Protein AF-A0A2V8SI60-F1 (afdb_monomer_lite)

Structure (mmCIF, N/CA/C/O backbone):
data_AF-A0A2V8SI60-F1
#
_entry.id   AF-A0A2V8SI60-F1
#
loop_
_atom_site.group_PDB
_atom_site.id
_atom_site.type_symbol
_atom_site.label_atom_id
_atom_site.label_alt_id
_atom_site.label_comp_id
_atom_site.label_asym_id
_atom_site.label_entity_id
_atom_site.label_seq_id
_atom_site.pdbx_PDB_ins_code
_atom_site.Cartn_x
_atom_site.Cartn_y
_atom_site.Cartn_z
_atom_site.occupancy
_atom_site.B_iso_or_equiv
_atom_site.auth_seq_id
_atom_site.auth_comp_id
_atom_site.auth_asym_id
_atom_site.auth_atom_id
_atom_site.pdbx_PDB_model_num
ATOM 1 N N . ASP A 1 1 ? 14.770 -1.309 -47.669 1.00 47.16 1 ASP A N 1
ATOM 2 C CA . ASP A 1 1 ? 15.605 -0.111 -47.819 1.00 47.16 1 ASP A CA 1
ATOM 3 C C . ASP A 1 1 ? 16.260 0.187 -46.484 1.00 47.16 1 ASP A C 1
ATOM 5 O O . ASP A 1 1 ? 15.522 0.396 -45.524 1.00 47.16 1 ASP A O 1
ATOM 9 N N . PRO A 1 2 ? 17.594 0.129 -46.377 1.00 51.59 2 PRO A N 1
ATOM 10 C CA . PRO A 1 2 ? 18.309 0.361 -45.120 1.00 51.59 2 PRO A CA 1
ATOM 11 C C . PRO A 1 2 ? 18.198 1.809 -44.596 1.00 51.59 2 PRO A C 1
ATOM 13 O O . PRO A 1 2 ? 18.562 2.061 -43.454 1.00 51.59 2 PRO A O 1
ATOM 16 N N . GLU A 1 3 ? 17.637 2.737 -45.382 1.00 52.50 3 GLU A N 1
ATOM 17 C CA . GLU A 1 3 ? 17.320 4.120 -44.974 1.00 52.50 3 GLU A CA 1
ATOM 18 C C . GLU A 1 3 ? 15.837 4.346 -44.616 1.00 52.50 3 GLU A C 1
ATOM 20 O O . GLU A 1 3 ? 15.414 5.475 -44.367 1.00 52.50 3 GLU A O 1
ATOM 25 N N . ALA A 1 4 ? 15.009 3.297 -44.593 1.00 61.72 4 ALA A N 1
ATOM 26 C CA . ALA A 1 4 ? 13.597 3.451 -44.260 1.00 61.72 4 ALA A CA 1
ATOM 27 C C . ALA A 1 4 ? 13.431 3.818 -42.776 1.00 61.72 4 ALA A C 1
ATOM 29 O O . ALA A 1 4 ? 13.707 2.989 -41.915 1.00 61.72 4 ALA A O 1
ATOM 30 N N . ASP A 1 5 ? 12.941 5.027 -42.482 1.00 73.12 5 ASP A N 1
ATOM 31 C CA . ASP A 1 5 ? 12.588 5.470 -41.129 1.00 73.12 5 ASP A CA 1
ATOM 32 C C . ASP A 1 5 ? 11.280 4.791 -40.660 1.00 73.12 5 ASP A C 1
ATOM 34 O O . ASP A 1 5 ? 10.184 5.165 -41.101 1.00 73.12 5 ASP A O 1
ATOM 38 N N . PRO A 1 6 ? 11.339 3.781 -39.770 1.00 78.69 6 PRO A N 1
ATOM 39 C CA . PRO A 1 6 ? 10.159 3.023 -39.364 1.00 78.69 6 PRO A CA 1
ATOM 40 C C . PRO A 1 6 ? 9.345 3.744 -38.276 1.00 78.69 6 PRO A C 1
ATOM 42 O O . PRO A 1 6 ? 8.265 3.272 -37.910 1.00 78.69 6 PRO A O 1
ATOM 45 N N . SER A 1 7 ? 9.831 4.884 -37.768 1.00 77.06 7 SER A N 1
ATOM 46 C CA . SER A 1 7 ? 9.268 5.603 -36.618 1.00 77.06 7 SER A CA 1
ATOM 47 C C . SER A 1 7 ? 7.797 5.953 -36.826 1.00 77.06 7 SER A C 1
ATOM 49 O O . SER A 1 7 ? 6.953 5.642 -35.988 1.00 77.06 7 SER A O 1
ATOM 51 N N . ARG A 1 8 ? 7.449 6.487 -38.004 1.00 81.75 8 ARG A N 1
ATOM 52 C CA . ARG A 1 8 ? 6.066 6.875 -38.339 1.00 81.75 8 ARG A CA 1
ATOM 53 C C . ARG A 1 8 ? 5.097 5.694 -38.375 1.00 81.75 8 ARG A C 1
ATOM 55 O O . ARG A 1 8 ? 3.935 5.829 -37.990 1.00 81.75 8 ARG A O 1
ATOM 62 N N . SER A 1 9 ? 5.554 4.534 -38.841 1.00 83.94 9 SER A N 1
ATOM 63 C CA . SER A 1 9 ? 4.737 3.316 -38.898 1.00 83.94 9 SER A CA 1
ATOM 64 C C . SER A 1 9 ? 4.474 2.761 -37.500 1.00 83.94 9 SER A C 1
ATOM 66 O O . SER A 1 9 ? 3.370 2.305 -37.208 1.00 83.94 9 SER A O 1
ATOM 68 N N . ILE A 1 10 ? 5.471 2.856 -36.622 1.00 83.94 10 ILE A N 1
ATOM 69 C CA . ILE A 1 10 ? 5.394 2.395 -35.235 1.00 83.94 10 ILE A CA 1
ATOM 70 C C . ILE A 1 10 ? 4.515 3.322 -34.400 1.00 83.94 10 ILE A C 1
ATOM 72 O O . ILE A 1 10 ? 3.648 2.844 -33.676 1.00 83.94 10 ILE A O 1
ATOM 76 N N . GLU A 1 11 ? 4.667 4.637 -34.550 1.00 82.06 11 GLU A N 1
ATOM 77 C CA . GLU A 1 11 ? 3.785 5.620 -33.915 1.00 82.06 11 GLU A CA 1
ATOM 78 C C . GLU A 1 11 ? 2.330 5.406 -34.325 1.00 82.06 11 GLU A C 1
ATOM 80 O O . GLU A 1 11 ? 1.437 5.405 -33.478 1.00 82.06 11 GLU A O 1
ATOM 85 N N . ARG A 1 12 ? 2.083 5.160 -35.618 1.00 85.56 12 ARG A N 1
ATOM 86 C CA . ARG A 1 12 ? 0.743 4.847 -36.114 1.00 85.56 12 ARG A CA 1
ATOM 87 C C . ARG A 1 12 ? 0.187 3.571 -35.483 1.00 85.56 12 ARG A C 1
ATOM 89 O O . ARG A 1 12 ? -0.962 3.597 -35.063 1.00 85.56 12 ARG A O 1
ATOM 96 N N . ALA A 1 13 ? 0.975 2.501 -35.395 1.00 84.56 13 ALA A N 1
ATOM 97 C CA . ALA A 1 13 ? 0.546 1.248 -34.775 1.00 84.56 13 ALA A CA 1
ATOM 98 C C . ALA A 1 13 ? 0.267 1.415 -33.271 1.00 84.56 13 ALA A C 1
ATOM 100 O O . ALA A 1 13 ? -0.752 0.951 -32.769 1.00 84.56 13 ALA A O 1
ATOM 101 N N . ASN A 1 14 ? 1.128 2.139 -32.554 1.00 86.62 14 ASN A N 1
ATOM 102 C CA . ASN A 1 14 ? 0.987 2.366 -31.117 1.00 86.62 14 ASN A CA 1
ATOM 103 C C . ASN A 1 14 ? -0.225 3.244 -30.751 1.00 86.62 14 ASN A C 1
ATOM 105 O O . ASN A 1 14 ? -0.634 3.235 -29.593 1.00 86.62 14 ASN A O 1
ATOM 109 N N . ARG A 1 15 ? -0.837 3.966 -31.701 1.00 86.94 15 ARG A N 1
ATOM 110 C CA . ARG A 1 15 ? -2.115 4.661 -31.454 1.00 86.94 15 ARG A CA 1
ATOM 111 C C . ARG A 1 15 ? -3.292 3.705 -31.271 1.00 86.94 15 ARG A C 1
ATOM 113 O O . ARG A 1 15 ? -4.165 3.998 -30.463 1.00 86.94 15 ARG A O 1
ATOM 120 N N . ASP A 1 16 ? -3.290 2.585 -31.986 1.00 87.94 16 ASP A N 1
ATOM 121 C CA . ASP A 1 16 ? -4.407 1.631 -31.993 1.00 87.94 16 ASP A CA 1
ATOM 122 C C . ASP A 1 16 ? -4.179 0.462 -31.016 1.00 87.94 16 ASP A C 1
ATOM 124 O O . ASP A 1 16 ? -5.113 -0.240 -30.630 1.00 87.94 16 ASP A O 1
ATOM 128 N N . LEU A 1 17 ? -2.929 0.247 -30.595 1.00 82.25 17 LEU A N 1
ATOM 129 C CA . LEU A 1 17 ? -2.541 -0.808 -29.663 1.00 82.25 17 LEU A CA 1
ATOM 130 C C . LEU A 1 17 ? -2.788 -0.404 -28.205 1.00 82.25 17 LEU A C 1
ATOM 132 O O . LEU A 1 17 ? -2.540 0.731 -27.791 1.00 82.25 17 LEU A O 1
ATOM 136 N N . ALA A 1 18 ? -3.194 -1.374 -27.382 1.00 62.56 18 ALA A N 1
ATOM 137 C CA . ALA A 1 18 ? -3.243 -1.183 -25.937 1.00 62.56 18 ALA A CA 1
ATOM 138 C C . ALA A 1 18 ? -1.830 -0.925 -25.382 1.00 62.56 18 ALA A C 1
ATOM 140 O O . ALA A 1 18 ? -0.843 -1.428 -25.915 1.00 62.56 18 ALA A O 1
ATOM 141 N N . ARG A 1 19 ? -1.716 -0.204 -24.259 1.00 60.22 19 ARG A N 1
ATOM 142 C CA . ARG A 1 19 ? -0.423 0.236 -23.684 1.00 60.22 19 ARG A CA 1
ATOM 143 C C . ARG A 1 19 ? 0.605 -0.892 -23.485 1.00 60.22 19 ARG A C 1
ATOM 145 O O . ARG A 1 19 ? 1.806 -0.669 -23.609 1.00 60.22 19 ARG A O 1
ATOM 152 N N . HIS A 1 20 ? 0.145 -2.106 -23.181 1.00 65.06 20 HIS A N 1
ATOM 153 C CA . HIS A 1 20 ? 1.002 -3.284 -22.995 1.00 65.06 20 HIS A CA 1
ATOM 154 C C . HIS A 1 20 ? 1.462 -3.933 -24.314 1.00 65.06 20 HIS A C 1
ATOM 156 O O . HIS A 1 20 ? 2.387 -4.736 -24.305 1.00 65.06 20 HIS A O 1
ATOM 162 N N . GLN A 1 21 ? 0.839 -3.586 -25.441 1.00 73.81 21 GLN A N 1
ATOM 163 C CA . GLN A 1 21 ? 1.159 -4.078 -26.784 1.00 73.81 21 GLN A CA 1
ATOM 164 C C . GLN A 1 21 ? 2.015 -3.089 -27.585 1.00 73.81 21 GLN A C 1
ATOM 166 O O . GLN A 1 21 ? 2.394 -3.390 -28.713 1.00 73.81 21 GLN A O 1
ATOM 171 N N . HIS A 1 22 ? 2.313 -1.910 -27.027 1.00 78.31 22 HIS A N 1
ATOM 172 C CA . HIS A 1 22 ? 3.099 -0.885 -27.712 1.00 78.31 22 HIS A CA 1
ATOM 173 C C . HIS A 1 22 ? 4.474 -1.420 -28.111 1.00 78.31 22 HIS A C 1
ATOM 175 O O . HIS A 1 22 ? 5.223 -1.945 -27.286 1.00 78.31 22 HIS A O 1
ATOM 181 N N . VAL A 1 23 ? 4.821 -1.249 -29.384 1.00 74.19 23 VAL A N 1
ATOM 182 C CA . VAL A 1 23 ? 6.123 -1.606 -29.943 1.00 74.19 23 VAL A CA 1
ATOM 183 C C . VAL A 1 23 ? 7.152 -0.591 -29.447 1.00 74.19 23 VAL A C 1
ATOM 185 O O . VAL A 1 23 ? 7.082 0.589 -29.787 1.00 74.19 23 VAL A O 1
ATOM 188 N N . ARG A 1 24 ? 8.100 -1.049 -28.617 1.00 67.50 24 ARG A N 1
ATOM 189 C CA . ARG A 1 24 ? 9.105 -0.195 -27.939 1.00 67.50 24 ARG A CA 1
ATOM 190 C C . ARG A 1 24 ? 10.503 -0.265 -28.545 1.00 67.50 24 ARG A C 1
ATOM 192 O O . ARG A 1 24 ? 11.333 0.618 -28.321 1.00 67.50 24 ARG A O 1
ATOM 199 N N . ARG A 1 25 ? 10.809 -1.355 -29.247 1.00 67.31 25 ARG A N 1
ATOM 200 C CA . ARG A 1 25 ? 12.100 -1.577 -29.895 1.00 67.31 25 ARG A CA 1
ATOM 201 C C . ARG A 1 25 ? 11.850 -2.145 -31.276 1.00 67.31 25 ARG A C 1
ATOM 203 O O . ARG A 1 25 ? 11.048 -3.059 -31.440 1.00 67.31 25 ARG A O 1
ATOM 210 N N . TRP A 1 26 ? 12.555 -1.588 -32.240 1.00 80.50 26 TRP A N 1
ATOM 211 C CA . TRP A 1 26 ? 12.534 -2.021 -33.619 1.00 80.50 26 TRP A CA 1
ATOM 212 C C . TRP A 1 26 ? 13.959 -2.033 -34.141 1.00 80.50 26 TRP A C 1
ATOM 214 O O . TRP A 1 26 ? 14.834 -1.333 -33.629 1.00 80.50 26 TRP A O 1
ATOM 224 N N . HIS A 1 27 ? 14.177 -2.862 -35.145 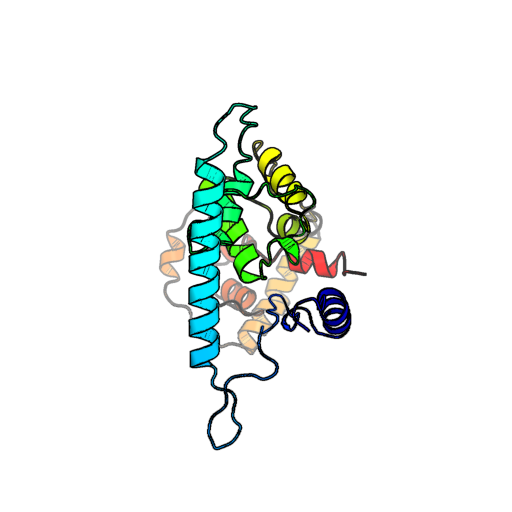1.00 79.62 27 HIS A N 1
ATOM 225 C CA . HIS A 1 27 ? 15.426 -2.936 -35.868 1.00 79.62 27 HIS A CA 1
ATOM 226 C C . HIS A 1 27 ? 15.087 -3.112 -37.339 1.00 79.62 27 HIS A C 1
ATOM 228 O O . HIS A 1 27 ? 14.234 -3.939 -37.674 1.00 79.62 27 HIS A O 1
ATOM 234 N N . VAL A 1 28 ? 15.722 -2.325 -38.201 1.00 83.75 28 VAL A N 1
ATOM 235 C CA . VAL A 1 28 ? 15.591 -2.496 -39.646 1.00 83.75 28 VAL A CA 1
ATOM 236 C C . VAL A 1 28 ? 16.624 -3.533 -40.050 1.00 83.75 28 VAL A C 1
ATOM 238 O O . VAL A 1 28 ? 17.819 -3.324 -39.873 1.00 83.75 28 VAL A O 1
ATOM 241 N N . TRP A 1 29 ? 16.161 -4.687 -40.522 1.00 85.12 29 TRP A N 1
ATOM 242 C CA . TRP A 1 29 ? 17.066 -5.729 -40.991 1.00 85.12 29 TRP A CA 1
ATOM 243 C C . TRP A 1 29 ? 17.778 -5.255 -42.268 1.00 85.12 29 TRP A C 1
ATOM 245 O O . TRP A 1 29 ? 17.102 -4.725 -43.154 1.00 85.12 29 TRP A O 1
ATOM 255 N N . PRO A 1 30 ? 19.112 -5.398 -42.364 1.00 78.06 30 PRO A N 1
ATOM 256 C CA . PRO A 1 30 ? 19.884 -4.820 -43.464 1.00 78.06 30 PRO A CA 1
ATOM 257 C C . PRO A 1 30 ? 19.668 -5.552 -44.795 1.00 78.06 30 PRO A C 1
ATOM 259 O O . PRO A 1 30 ? 19.735 -4.938 -45.859 1.00 78.06 30 PRO A O 1
ATOM 262 N N . GLU A 1 31 ? 19.396 -6.856 -44.748 1.00 82.62 31 GLU A N 1
ATOM 263 C CA . GLU A 1 31 ? 19.158 -7.674 -45.938 1.00 82.62 31 GLU A CA 1
ATOM 264 C C . GLU A 1 31 ? 17.702 -7.581 -46.418 1.00 82.62 31 GLU A C 1
ATOM 266 O O . GLU A 1 31 ? 16.792 -7.194 -45.683 1.00 82.62 31 GLU A O 1
ATOM 271 N N . THR A 1 32 ? 17.463 -7.962 -47.674 1.00 81.00 32 THR A N 1
ATOM 272 C CA . THR A 1 32 ? 16.144 -7.856 -48.321 1.00 81.00 32 THR A CA 1
ATOM 273 C C . THR A 1 32 ? 15.099 -8.820 -47.743 1.00 81.00 32 THR A C 1
ATOM 275 O O . THR A 1 32 ? 13.905 -8.544 -47.838 1.00 81.00 32 THR A O 1
ATOM 278 N N . ASP A 1 33 ? 15.527 -9.933 -47.140 1.00 83.38 33 ASP A N 1
ATOM 279 C CA . ASP A 1 33 ? 14.666 -10.886 -46.429 1.00 83.38 33 ASP A CA 1
ATOM 280 C C . ASP A 1 33 ? 15.377 -11.405 -45.171 1.00 83.38 33 ASP A C 1
ATOM 282 O O . ASP A 1 33 ? 16.596 -11.318 -45.035 1.00 83.38 33 ASP A O 1
ATOM 286 N N . PHE A 1 34 ? 14.602 -11.946 -44.236 1.00 87.88 34 PHE A N 1
ATOM 287 C CA . PHE A 1 34 ? 15.141 -12.576 -43.038 1.00 87.88 34 PHE A CA 1
ATOM 288 C C . PHE A 1 34 ? 15.772 -13.940 -43.358 1.00 87.88 34 PHE A C 1
ATOM 290 O O . PHE A 1 34 ? 15.292 -14.643 -44.251 1.00 87.88 34 PHE A O 1
ATOM 297 N N . PRO A 1 35 ? 16.767 -14.400 -42.577 1.00 87.38 35 PRO A N 1
ATOM 298 C CA . PRO A 1 35 ? 17.296 -15.751 -42.719 1.00 87.38 35 PRO A CA 1
ATOM 299 C C . PRO A 1 35 ? 16.189 -16.783 -42.462 1.00 87.38 35 PRO A C 1
ATOM 301 O O . PRO A 1 35 ? 15.520 -16.763 -41.423 1.00 87.38 35 PRO A O 1
ATOM 304 N N . ARG A 1 36 ? 15.978 -17.704 -43.411 1.00 89.38 36 ARG A N 1
ATOM 305 C CA . ARG A 1 36 ? 14.898 -18.706 -43.366 1.00 89.38 36 ARG A CA 1
ATOM 306 C C . ARG A 1 36 ? 15.411 -20.143 -43.343 1.00 89.38 36 ARG A C 1
ATOM 308 O O . ARG A 1 36 ? 16.518 -20.472 -43.763 1.00 89.38 36 ARG A O 1
ATOM 315 N N . THR A 1 37 ? 14.598 -21.044 -42.809 1.00 85.25 37 THR A N 1
ATOM 316 C CA . THR A 1 37 ? 14.759 -22.490 -42.988 1.00 85.25 37 THR A CA 1
ATOM 317 C C . THR A 1 37 ? 14.337 -22.894 -44.407 1.00 85.25 37 THR A C 1
ATOM 319 O O . THR A 1 37 ? 13.604 -22.148 -45.057 1.00 85.25 37 THR A O 1
ATOM 322 N N . PRO A 1 38 ? 14.695 -24.103 -44.881 1.00 86.25 38 PRO A N 1
ATOM 323 C CA . PRO A 1 38 ? 14.164 -24.645 -46.140 1.00 86.25 38 PRO A CA 1
ATOM 324 C C . PRO A 1 38 ? 12.625 -24.677 -46.197 1.00 86.25 38 PRO A C 1
ATOM 326 O O . PRO A 1 38 ? 12.032 -24.651 -47.265 1.00 86.25 38 PRO A O 1
ATOM 329 N N . THR A 1 39 ? 11.968 -24.681 -45.032 1.00 85.12 39 THR A N 1
ATOM 330 C CA . THR A 1 39 ? 10.509 -24.589 -44.861 1.00 85.12 39 THR A CA 1
ATOM 331 C C . THR A 1 39 ? 9.979 -23.148 -44.792 1.00 85.12 39 THR A C 1
ATOM 333 O O . THR A 1 39 ? 8.874 -22.928 -44.304 1.00 85.12 39 THR A O 1
ATOM 336 N N . GLN A 1 40 ? 10.767 -22.159 -45.227 1.00 83.69 40 GLN A N 1
ATOM 337 C CA . GLN A 1 40 ? 10.454 -20.721 -45.239 1.00 83.69 40 GLN A CA 1
ATOM 338 C C . GLN A 1 40 ? 10.196 -20.076 -43.863 1.00 83.69 40 GLN A C 1
ATOM 340 O O . GLN A 1 40 ? 9.811 -18.903 -43.791 1.00 83.69 40 GLN A O 1
ATOM 345 N N . LYS A 1 41 ? 10.442 -20.788 -42.755 1.00 83.06 41 LYS A N 1
ATOM 346 C CA . LYS A 1 41 ? 10.308 -20.226 -41.403 1.00 83.06 41 LYS A CA 1
ATOM 347 C C . LYS A 1 41 ? 11.503 -19.340 -41.080 1.00 83.06 41 LYS A C 1
ATOM 349 O O . LYS A 1 41 ? 12.641 -19.727 -41.320 1.00 83.06 41 LYS A O 1
ATOM 354 N N . VAL A 1 42 ? 11.246 -18.186 -40.473 1.00 87.62 42 VAL A N 1
ATOM 355 C CA . VAL A 1 42 ? 12.295 -17.262 -40.026 1.00 87.62 42 VAL A CA 1
ATOM 356 C C . VAL A 1 42 ? 13.139 -17.896 -38.916 1.00 87.62 42 VAL A C 1
ATOM 358 O O . VAL A 1 42 ? 12.610 -18.387 -37.912 1.00 87.62 42 VAL A O 1
ATOM 361 N N . ARG A 1 43 ? 14.460 -17.860 -39.081 1.00 84.12 43 ARG A N 1
ATOM 362 C CA . ARG A 1 43 ? 15.446 -18.349 -38.117 1.00 84.12 43 ARG A CA 1
ATOM 363 C C . ARG A 1 43 ? 15.714 -17.284 -37.057 1.00 84.12 43 ARG A C 1
ATOM 365 O O . ARG A 1 43 ? 16.605 -16.456 -37.180 1.00 84.12 43 ARG A O 1
ATOM 372 N N . LYS A 1 44 ? 14.920 -17.310 -35.984 1.00 82.44 44 LYS A N 1
ATOM 373 C CA . LYS A 1 44 ? 15.000 -16.314 -34.898 1.00 82.44 44 LYS A CA 1
ATOM 374 C C . LYS A 1 44 ? 16.351 -16.285 -34.169 1.00 82.44 44 LYS A C 1
ATOM 376 O O . LYS A 1 44 ? 16.715 -15.233 -33.666 1.00 82.44 44 LYS A O 1
ATOM 381 N N . ARG A 1 45 ? 17.062 -17.419 -34.092 1.00 80.12 45 ARG A N 1
ATOM 382 C CA . ARG A 1 45 ? 18.374 -17.515 -33.422 1.00 80.12 45 ARG A CA 1
ATOM 383 C C . ARG A 1 45 ? 19.427 -16.697 -34.163 1.00 80.12 45 ARG A C 1
ATOM 385 O O . ARG A 1 45 ? 19.967 -15.773 -33.583 1.00 80.12 45 ARG A O 1
ATOM 392 N N . ASP A 1 46 ? 19.564 -16.932 -35.461 1.00 81.56 46 ASP A N 1
ATOM 393 C CA . ASP A 1 46 ? 20.506 -16.222 -36.331 1.00 81.56 46 ASP A CA 1
ATOM 394 C C . ASP A 1 46 ? 20.273 -14.694 -36.298 1.00 81.56 46 ASP A C 1
ATOM 396 O O . ASP A 1 46 ? 21.219 -13.913 -36.262 1.00 81.56 46 ASP A O 1
ATOM 400 N N . ILE A 1 47 ? 19.006 -14.258 -36.219 1.00 82.62 47 ILE A N 1
ATOM 401 C CA . ILE A 1 47 ? 18.644 -12.838 -36.050 1.00 82.62 47 ILE A CA 1
ATOM 402 C C . ILE A 1 47 ? 19.089 -12.297 -34.684 1.00 82.62 47 ILE A C 1
ATOM 404 O O . ILE A 1 47 ? 19.624 -1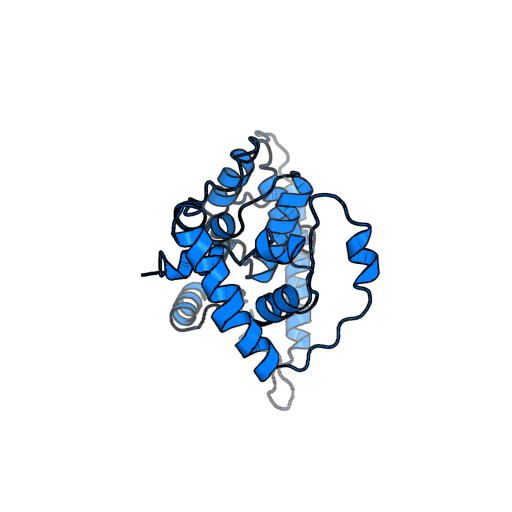1.197 -34.605 1.00 82.62 47 ILE A O 1
ATOM 408 N N . LEU A 1 48 ? 18.860 -13.041 -33.599 1.00 75.62 48 LEU A N 1
ATOM 409 C CA . LEU A 1 48 ? 19.278 -12.636 -32.252 1.00 75.62 48 LEU A CA 1
ATOM 410 C C . LEU A 1 48 ? 20.806 -12.565 -32.126 1.00 75.62 48 LEU A C 1
ATOM 412 O O . LEU A 1 48 ? 21.320 -11.636 -31.502 1.00 75.62 48 LEU A O 1
ATOM 416 N N . ASP A 1 49 ? 21.521 -13.496 -32.750 1.00 76.19 49 ASP A N 1
ATOM 417 C CA . ASP A 1 49 ? 22.984 -13.541 -32.740 1.00 76.19 49 ASP A CA 1
ATOM 418 C C . ASP A 1 49 ? 23.571 -12.354 -33.526 1.00 76.19 49 ASP A C 1
ATOM 420 O O . ASP A 1 49 ? 24.465 -11.663 -33.038 1.00 76.19 49 ASP A O 1
ATOM 424 N N . ALA A 1 50 ? 22.996 -12.021 -34.687 1.00 78.31 50 ALA A N 1
ATOM 425 C CA . ALA A 1 50 ? 23.377 -10.831 -35.450 1.00 78.31 50 ALA A CA 1
ATOM 426 C C . ALA A 1 50 ? 23.105 -9.529 -34.675 1.00 78.31 50 ALA A C 1
ATOM 428 O O . ALA A 1 50 ? 23.975 -8.665 -34.579 1.00 78.31 50 ALA A O 1
ATOM 429 N N . LEU A 1 51 ? 21.931 -9.413 -34.043 1.00 76.12 51 LEU A N 1
ATOM 430 C CA . LEU A 1 51 ? 21.575 -8.240 -33.238 1.00 76.12 51 LEU A CA 1
ATOM 431 C C . LEU A 1 51 ? 22.481 -8.077 -32.013 1.00 76.12 51 LEU A C 1
ATOM 433 O O . LEU A 1 51 ? 22.817 -6.957 -31.629 1.00 76.12 51 LEU A O 1
ATOM 437 N N . THR A 1 52 ? 22.861 -9.167 -31.349 1.00 72.56 52 THR A N 1
ATOM 438 C CA . THR A 1 52 ? 23.768 -9.099 -30.191 1.00 72.56 52 THR A CA 1
ATOM 439 C C . THR A 1 52 ? 25.192 -8.742 -30.617 1.00 72.56 52 THR A C 1
ATOM 441 O O . THR A 1 52 ? 25.819 -7.916 -29.948 1.00 72.56 52 THR A O 1
ATOM 444 N N . ALA A 1 53 ? 25.670 -9.251 -31.756 1.00 71.12 53 ALA A N 1
ATOM 445 C CA . ALA A 1 53 ? 26.958 -8.871 -32.336 1.00 71.12 53 ALA A CA 1
ATOM 446 C C . ALA A 1 53 ? 27.010 -7.382 -32.731 1.00 71.12 53 ALA A C 1
ATOM 448 O O . ALA A 1 53 ? 27.944 -6.681 -32.346 1.00 71.12 53 ALA A O 1
ATOM 449 N N . GLU A 1 54 ? 25.974 -6.860 -33.396 1.00 67.38 54 GLU A N 1
ATOM 450 C CA . GLU A 1 54 ? 25.886 -5.442 -33.781 1.00 67.38 54 GLU A CA 1
ATOM 451 C C . GLU A 1 54 ? 25.826 -4.498 -32.573 1.00 67.38 54 GLU A C 1
ATOM 453 O O . GLU A 1 54 ? 26.507 -3.473 -32.555 1.00 67.38 54 GLU A O 1
ATOM 458 N N . ASN A 1 55 ? 25.066 -4.841 -31.526 1.00 61.66 55 ASN A N 1
ATOM 459 C CA . ASN A 1 55 ? 25.024 -4.036 -30.297 1.00 61.66 55 ASN A CA 1
ATOM 460 C C . ASN A 1 55 ? 26.381 -4.024 -29.566 1.00 61.66 55 ASN A C 1
ATOM 462 O O . ASN A 1 55 ? 26.749 -3.015 -28.960 1.00 61.66 55 ASN A O 1
ATOM 466 N N . SER A 1 56 ? 27.132 -5.126 -29.641 1.00 57.78 56 SER A N 1
ATOM 467 C CA . SER A 1 56 ? 28.469 -5.249 -29.048 1.00 57.78 56 SER A CA 1
ATOM 468 C C . SER A 1 56 ? 29.491 -4.396 -29.807 1.00 57.78 56 SER A C 1
ATOM 470 O O . SER A 1 56 ? 30.224 -3.612 -29.200 1.00 57.78 56 SER A O 1
ATOM 472 N N . ASP A 1 57 ? 29.479 -4.462 -31.139 1.00 55.22 57 ASP A N 1
ATOM 473 C CA . ASP A 1 57 ? 30.365 -3.683 -32.007 1.00 55.22 57 ASP A CA 1
ATOM 474 C C . ASP A 1 57 ? 30.036 -2.184 -32.001 1.00 55.22 57 ASP A C 1
ATOM 476 O O . ASP A 1 57 ? 30.949 -1.353 -31.987 1.00 55.22 57 ASP A O 1
ATOM 480 N N . ALA A 1 58 ? 28.754 -1.809 -31.942 1.00 56.75 58 ALA A N 1
ATOM 481 C CA . ALA A 1 58 ? 28.331 -0.422 -31.757 1.00 56.75 58 ALA A CA 1
ATOM 482 C C . ALA A 1 58 ? 28.788 0.127 -30.395 1.00 56.75 58 ALA A C 1
ATOM 484 O O . ALA A 1 58 ? 29.287 1.253 -30.318 1.00 56.75 58 ALA A O 1
ATOM 485 N N . GLY A 1 59 ? 28.708 -0.684 -29.333 1.00 47.34 59 GLY A N 1
ATOM 486 C CA . GLY A 1 59 ? 29.227 -0.345 -28.006 1.00 47.34 59 GLY A CA 1
ATOM 487 C C . GLY A 1 59 ? 30.746 -0.131 -27.993 1.00 47.34 59 GLY A C 1
ATOM 488 O O . GLY A 1 59 ? 31.232 0.842 -27.411 1.00 47.34 59 GLY A O 1
ATOM 489 N N . VAL A 1 60 ? 31.506 -0.980 -28.694 1.00 49.78 60 VAL A N 1
ATOM 490 C CA . VAL A 1 60 ? 32.973 -0.881 -28.794 1.00 49.78 60 VAL A CA 1
ATOM 491 C C . VAL A 1 60 ? 33.411 0.288 -29.686 1.00 49.78 60 VAL A C 1
ATOM 493 O O . VAL A 1 60 ? 34.321 1.030 -29.310 1.00 49.78 60 VAL A O 1
ATOM 496 N N . ARG A 1 61 ? 32.751 0.528 -30.828 1.00 48.78 61 ARG A N 1
ATOM 497 C CA . ARG A 1 61 ? 33.037 1.674 -31.716 1.00 48.78 61 ARG A CA 1
ATOM 498 C C . ARG A 1 61 ? 32.691 3.010 -31.058 1.00 48.78 61 ARG A C 1
ATOM 500 O O . ARG A 1 61 ? 33.497 3.937 -31.123 1.00 48.78 61 ARG A O 1
ATOM 507 N N . ALA A 1 62 ? 31.566 3.093 -30.347 1.00 48.66 62 ALA A N 1
ATOM 508 C CA . ALA A 1 62 ? 31.198 4.281 -29.577 1.00 48.66 62 ALA A CA 1
ATOM 509 C C . ALA A 1 62 ? 32.139 4.528 -28.383 1.00 48.66 62 ALA A C 1
ATOM 511 O O . ALA A 1 62 ? 32.333 5.675 -27.983 1.00 48.66 62 ALA A O 1
ATOM 512 N N . ARG A 1 63 ? 32.744 3.478 -27.808 1.00 44.50 63 ARG A N 1
ATOM 513 C CA . ARG A 1 63 ? 33.781 3.594 -26.766 1.00 44.50 63 ARG A CA 1
ATOM 514 C C . ARG A 1 63 ? 35.129 4.052 -27.343 1.00 44.50 63 ARG A C 1
ATOM 516 O O . ARG A 1 63 ? 35.814 4.860 -26.727 1.00 44.50 63 ARG A O 1
ATOM 523 N N . ARG A 1 64 ? 35.488 3.609 -28.553 1.00 43.88 64 ARG A N 1
ATOM 524 C CA . ARG A 1 64 ? 36.748 3.982 -29.227 1.00 43.88 64 ARG A CA 1
ATOM 525 C C . ARG A 1 64 ? 36.733 5.403 -29.802 1.00 43.88 64 ARG A C 1
ATOM 527 O O . ARG A 1 64 ? 37.765 6.061 -29.779 1.00 43.88 64 ARG A O 1
ATOM 534 N N . ALA A 1 65 ? 35.575 5.886 -30.259 1.00 48.69 65 ALA A N 1
ATOM 535 C CA . ALA A 1 65 ? 35.399 7.266 -30.720 1.00 48.69 65 ALA A CA 1
ATOM 536 C C . ALA A 1 65 ? 35.451 8.298 -29.573 1.00 48.69 65 ALA A C 1
ATOM 538 O O . ALA A 1 65 ? 35.880 9.424 -29.794 1.00 48.69 65 ALA A O 1
ATOM 539 N N . ARG A 1 66 ? 35.066 7.910 -28.347 1.00 44.69 66 ARG A N 1
ATOM 540 C CA . ARG A 1 66 ? 35.065 8.792 -27.163 1.00 44.69 66 ARG A CA 1
ATOM 541 C C . ARG A 1 66 ? 36.431 8.940 -26.490 1.00 44.69 66 ARG A C 1
ATOM 543 O O . ARG A 1 66 ? 36.750 10.027 -26.031 1.00 44.69 66 ARG A O 1
ATOM 550 N N . ASN A 1 67 ? 37.285 7.916 -26.533 1.00 46.44 67 ASN A N 1
ATOM 551 C CA . ASN A 1 67 ? 38.665 8.020 -26.029 1.00 46.44 67 ASN A CA 1
ATOM 552 C C . ASN A 1 67 ? 39.591 8.894 -26.905 1.00 46.44 67 ASN A C 1
ATOM 554 O O . ASN A 1 67 ? 40.746 9.098 -26.545 1.00 46.44 67 ASN A O 1
ATOM 558 N N . GLY A 1 68 ? 39.123 9.376 -28.064 1.00 40.50 68 GLY A N 1
ATOM 559 C CA . GLY A 1 68 ? 39.891 10.241 -28.968 1.00 40.50 68 GLY A CA 1
ATOM 560 C C . GLY A 1 68 ? 39.637 11.744 -28.800 1.00 40.50 68 GLY A C 1
ATOM 561 O O . GLY A 1 68 ? 40.291 12.534 -29.475 1.00 40.50 68 GLY A O 1
ATOM 562 N N . SER A 1 69 ? 38.703 12.152 -27.937 1.00 42.97 69 SER A N 1
ATOM 563 C CA . SER A 1 69 ? 38.309 13.556 -27.758 1.00 42.97 69 SER A CA 1
ATOM 564 C C . SER A 1 69 ? 38.308 13.951 -26.283 1.00 42.97 69 SER A C 1
ATOM 566 O O . SER A 1 69 ? 37.284 14.365 -25.745 1.00 42.97 69 SER A O 1
ATOM 568 N N . ASP A 1 70 ? 39.454 13.801 -25.623 1.00 41.66 70 ASP A N 1
ATOM 569 C CA . ASP A 1 70 ? 39.661 14.336 -24.280 1.00 41.66 70 ASP A CA 1
ATOM 570 C C . ASP A 1 70 ? 40.275 15.737 -24.404 1.00 41.66 70 ASP A C 1
ATOM 572 O O . ASP A 1 70 ? 41.481 15.901 -24.574 1.00 41.66 70 ASP A O 1
ATOM 576 N N . ASN A 1 71 ? 39.413 16.757 -24.413 1.00 33.38 71 ASN A N 1
ATOM 577 C CA . ASN A 1 71 ? 39.781 18.134 -24.088 1.00 33.38 71 ASN A CA 1
ATOM 578 C C . ASN A 1 71 ? 38.555 18.891 -23.553 1.00 33.38 71 ASN A C 1
ATOM 580 O O . ASN A 1 71 ? 37.712 19.370 -24.305 1.00 33.38 71 ASN A O 1
ATOM 584 N N . GLY A 1 72 ? 38.501 18.946 -22.220 1.00 36.94 72 GLY A N 1
ATOM 585 C CA . GLY A 1 72 ? 37.879 19.941 -21.343 1.00 36.94 72 GLY A CA 1
ATOM 586 C C . GLY A 1 72 ? 36.633 20.708 -21.796 1.00 36.94 72 GLY A C 1
ATOM 587 O O . GLY A 1 72 ? 36.746 21.699 -22.509 1.00 36.94 72 GLY A O 1
ATOM 588 N N . ALA A 1 73 ? 35.491 20.390 -21.176 1.00 29.48 73 ALA A N 1
ATOM 589 C CA . ALA A 1 73 ? 34.532 21.393 -20.702 1.00 29.48 73 ALA A CA 1
ATOM 590 C C . ALA A 1 73 ? 33.551 20.789 -19.675 1.00 29.48 73 ALA A C 1
ATOM 592 O O . ALA A 1 73 ? 32.712 19.967 -20.018 1.00 29.48 73 ALA A O 1
ATOM 593 N N . GLY A 1 74 ? 33.650 21.248 -18.423 1.00 29.55 74 GLY A N 1
ATOM 594 C CA . GLY A 1 74 ? 32.526 21.392 -17.490 1.00 29.55 74 GLY A CA 1
ATOM 595 C C . GLY A 1 74 ? 31.705 20.148 -17.151 1.00 29.55 74 GLY A C 1
ATOM 596 O O . GLY A 1 74 ? 30.594 19.977 -17.645 1.00 29.55 74 GLY A O 1
ATOM 597 N N . SER A 1 75 ? 32.179 19.374 -16.176 1.00 32.81 75 SER A N 1
ATOM 598 C CA . SER A 1 75 ? 31.335 18.504 -15.356 1.00 32.81 75 SER A CA 1
ATOM 599 C C . SER A 1 75 ? 30.252 19.338 -14.654 1.00 32.81 75 SER A C 1
ATOM 601 O O . SER A 1 75 ? 30.495 19.948 -13.610 1.00 32.81 75 SER A O 1
ATOM 603 N N . THR A 1 76 ? 29.055 19.399 -15.232 1.00 38.28 76 THR A N 1
ATOM 604 C CA . THR A 1 76 ? 27.839 19.736 -14.478 1.00 38.28 76 THR A CA 1
ATOM 605 C C . THR A 1 76 ? 27.567 18.575 -13.514 1.00 38.28 76 THR A C 1
ATOM 607 O O . THR A 1 76 ? 27.874 17.433 -13.864 1.00 38.28 76 THR A O 1
ATOM 610 N N . PRO A 1 77 ? 27.068 18.824 -12.289 1.00 37.91 77 PRO A N 1
ATOM 611 C CA . PRO A 1 77 ? 26.875 17.764 -11.313 1.00 37.91 77 PRO A CA 1
ATOM 612 C C . PRO A 1 77 ? 25.898 16.753 -11.905 1.00 37.91 77 PRO A C 1
ATOM 614 O O . PRO A 1 77 ? 24.770 17.101 -12.244 1.00 37.91 77 PRO A O 1
ATOM 617 N N . SER A 1 78 ? 26.367 15.524 -12.086 1.00 45.56 78 SER A N 1
ATOM 618 C CA . SER A 1 78 ? 25.569 14.394 -12.535 1.00 45.56 78 SER A CA 1
ATOM 619 C C . SER A 1 78 ? 24.332 14.305 -11.646 1.00 45.56 78 SER A C 1
ATOM 621 O O . SER A 1 78 ? 24.466 14.034 -10.451 1.00 45.56 78 SER A O 1
ATOM 623 N N . ASP A 1 79 ? 23.148 14.586 -12.201 1.00 58.50 79 ASP A N 1
ATOM 624 C CA . ASP A 1 79 ? 21.902 14.522 -11.441 1.00 58.50 79 ASP A CA 1
ATOM 625 C C . ASP A 1 79 ? 21.765 13.083 -10.918 1.00 58.50 79 ASP A C 1
ATOM 627 O O . ASP A 1 79 ? 21.772 12.128 -11.703 1.00 58.50 79 ASP A O 1
ATOM 631 N N . PRO A 1 80 ? 21.735 12.867 -9.597 1.00 62.00 80 PRO A N 1
ATOM 632 C CA . PRO A 1 80 ? 21.938 11.532 -9.054 1.00 62.00 80 PRO A CA 1
ATOM 633 C C . PRO A 1 80 ? 20.751 10.595 -9.378 1.00 62.00 80 PRO A C 1
ATOM 635 O O . PRO A 1 80 ? 20.933 9.378 -9.436 1.00 62.00 80 PRO A O 1
ATOM 638 N N . VAL A 1 81 ? 19.583 11.143 -9.745 1.00 62.12 81 VAL A N 1
ATOM 639 C CA . VAL A 1 81 ? 18.423 10.400 -10.275 1.00 62.12 81 VAL A CA 1
ATOM 640 C C . VAL A 1 81 ? 18.738 9.772 -11.635 1.00 62.12 81 VAL A C 1
ATOM 642 O O . VAL A 1 81 ? 18.374 8.622 -11.887 1.00 62.12 81 VAL A O 1
ATOM 645 N N . ALA A 1 82 ? 19.499 10.467 -12.486 1.00 64.06 82 ALA A N 1
ATOM 646 C CA . ALA A 1 82 ? 19.927 9.942 -13.778 1.00 64.06 82 ALA A CA 1
ATOM 647 C C . ALA A 1 82 ? 20.819 8.700 -13.621 1.00 64.06 82 ALA A C 1
ATOM 649 O O . ALA A 1 82 ? 20.764 7.796 -14.456 1.00 64.06 82 ALA A O 1
ATOM 650 N N . SER A 1 83 ? 21.590 8.602 -12.531 1.00 63.22 83 SER A N 1
ATOM 651 C CA . SER A 1 83 ? 22.424 7.425 -12.245 1.00 63.22 83 SER A CA 1
ATOM 652 C C . SER A 1 83 ? 21.594 6.180 -11.900 1.00 63.22 83 SER A C 1
ATOM 654 O O . SER A 1 83 ? 21.866 5.098 -12.424 1.00 63.22 83 SER A O 1
ATOM 656 N N . VAL A 1 84 ? 20.526 6.342 -11.109 1.00 67.38 84 VAL A N 1
ATOM 657 C CA . VAL A 1 84 ? 19.607 5.251 -10.740 1.00 67.38 84 VAL A CA 1
ATOM 658 C C . VAL A 1 84 ? 18.829 4.781 -11.967 1.00 67.38 84 VAL A C 1
ATOM 660 O O . VAL A 1 84 ? 18.804 3.590 -12.278 1.00 67.38 84 VAL A O 1
ATOM 663 N N . VAL A 1 85 ? 18.292 5.716 -12.750 1.00 67.94 85 VAL A N 1
ATOM 664 C CA . VAL A 1 85 ? 17.582 5.409 -13.999 1.00 67.94 85 VAL A CA 1
ATOM 665 C C . VAL A 1 85 ? 18.489 4.694 -15.007 1.00 67.94 85 VAL A C 1
ATOM 667 O O . VAL A 1 85 ? 18.056 3.748 -15.666 1.00 67.94 85 VAL A O 1
ATOM 670 N N . THR A 1 86 ? 19.763 5.083 -15.092 1.00 63.56 86 THR A N 1
ATOM 671 C CA . THR A 1 86 ? 20.745 4.425 -15.967 1.00 63.56 86 THR A CA 1
ATOM 672 C C . THR A 1 86 ? 21.036 2.993 -15.514 1.00 63.56 86 THR A C 1
ATOM 674 O O . THR A 1 86 ? 21.085 2.098 -16.359 1.00 63.56 86 THR A O 1
ATOM 677 N N . SER A 1 87 ? 21.158 2.750 -14.202 1.00 63.12 87 SER A N 1
ATOM 678 C CA . SER A 1 87 ? 21.383 1.400 -13.664 1.00 63.12 87 SER A CA 1
ATOM 679 C C . SER A 1 87 ? 20.234 0.429 -13.956 1.00 63.12 87 SER A C 1
ATOM 681 O O . SER A 1 87 ? 20.486 -0.724 -14.292 1.00 63.12 87 SER A O 1
ATOM 683 N N . LEU A 1 88 ? 18.986 0.906 -13.922 1.00 64.19 88 LEU A N 1
ATOM 684 C CA . LEU A 1 88 ? 17.801 0.077 -14.167 1.00 64.19 88 LEU A CA 1
ATOM 685 C C . LEU A 1 88 ? 17.488 -0.098 -15.658 1.00 64.19 88 LEU A C 1
ATOM 687 O O . LEU A 1 88 ? 17.007 -1.144 -16.085 1.00 64.19 88 LEU A O 1
ATOM 691 N N . THR A 1 89 ? 17.787 0.909 -16.481 1.00 59.88 89 THR A N 1
ATOM 692 C CA . THR A 1 89 ? 17.467 0.877 -17.921 1.00 59.88 89 THR A CA 1
ATOM 693 C C . THR A 1 89 ? 18.554 0.174 -18.747 1.00 59.88 89 THR A C 1
ATOM 695 O O . THR A 1 89 ? 18.289 -0.282 -19.861 1.00 59.88 89 THR A O 1
ATOM 698 N N . SER A 1 90 ? 19.778 0.050 -18.219 1.00 56.44 90 SER A N 1
ATOM 699 C CA . SER A 1 90 ? 20.914 -0.566 -18.916 1.00 56.44 90 SER A CA 1
ATOM 700 C C . SER A 1 90 ? 21.521 -1.727 -18.117 1.00 56.44 90 SER A C 1
ATOM 702 O O . SER A 1 90 ? 22.515 -1.526 -17.419 1.00 56.44 90 SER A O 1
ATOM 704 N N . PRO A 1 91 ? 21.044 -2.974 -18.302 1.00 45.66 9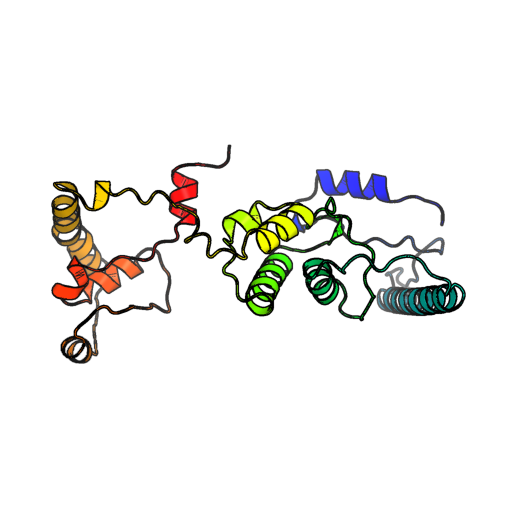1 PRO A N 1
ATOM 705 C CA . PRO A 1 91 ? 21.646 -4.162 -17.681 1.00 45.66 91 PRO A CA 1
ATOM 706 C C . PRO A 1 91 ? 23.124 -4.403 -18.058 1.00 45.66 91 PRO A C 1
ATOM 708 O O . PRO A 1 91 ? 23.777 -5.261 -17.476 1.00 45.66 91 PRO A O 1
ATOM 711 N N . ALA A 1 92 ? 23.658 -3.669 -19.044 1.00 39.94 92 ALA A N 1
ATOM 712 C CA . ALA A 1 92 ? 25.006 -3.825 -19.593 1.00 39.94 92 ALA A CA 1
ATOM 713 C C . ALA A 1 92 ? 25.859 -2.535 -19.544 1.00 39.94 92 ALA A C 1
ATOM 715 O O . ALA A 1 92 ? 26.629 -2.271 -20.465 1.00 39.94 92 ALA A O 1
ATOM 716 N N . GLY A 1 93 ? 25.733 -1.720 -18.489 1.00 39.16 93 GLY A N 1
ATOM 717 C CA . GLY A 1 93 ? 26.762 -0.727 -18.126 1.00 39.16 93 GLY A CA 1
ATOM 718 C C . GLY A 1 93 ? 27.054 0.367 -19.165 1.00 39.16 93 GLY A C 1
ATOM 719 O O . GLY A 1 93 ? 28.212 0.744 -19.356 1.00 39.16 93 GLY A O 1
ATOM 720 N N . GLY A 1 94 ? 26.026 0.872 -19.853 1.00 38.75 94 GLY A N 1
ATOM 721 C CA . GLY A 1 94 ? 26.139 2.071 -20.685 1.00 38.75 94 GLY A CA 1
ATOM 722 C C . GLY A 1 94 ? 26.164 3.329 -19.815 1.00 38.75 94 GLY A C 1
ATOM 723 O O . GLY A 1 94 ? 25.236 3.556 -19.046 1.00 38.75 94 GLY A O 1
ATOM 724 N N . GLU A 1 95 ? 27.227 4.127 -19.915 1.00 42.22 95 GLU A N 1
ATOM 725 C CA . GLU A 1 95 ? 27.389 5.364 -19.143 1.00 42.22 95 GLU A CA 1
ATOM 726 C C . GLU A 1 95 ? 26.465 6.488 -19.644 1.00 42.22 95 GLU A C 1
ATOM 728 O O . GLU A 1 95 ? 26.207 6.604 -20.845 1.00 42.22 95 GLU A O 1
ATOM 733 N N . VAL A 1 96 ? 25.997 7.282 -18.673 1.00 46.25 96 VAL A N 1
ATOM 734 C CA . VAL A 1 96 ? 25.149 8.486 -18.702 1.00 46.25 96 VAL A CA 1
ATOM 735 C C . VAL A 1 96 ? 25.011 9.122 -20.093 1.00 46.25 96 VAL A C 1
ATOM 737 O O . VAL A 1 96 ? 25.698 10.080 -20.444 1.00 46.25 96 VAL A O 1
ATOM 740 N N . ALA A 1 97 ? 24.062 8.631 -20.894 1.00 46.12 97 ALA A N 1
ATOM 741 C CA . ALA A 1 97 ? 23.472 9.491 -21.910 1.00 46.12 97 ALA A CA 1
ATOM 742 C C . ALA A 1 97 ? 22.788 10.620 -21.138 1.00 46.12 97 ALA A C 1
ATOM 744 O O . ALA A 1 97 ? 22.000 10.318 -20.247 1.00 46.12 97 ALA A O 1
ATOM 745 N N . HIS A 1 98 ? 23.121 11.882 -21.423 1.00 48.50 98 HIS A N 1
ATOM 746 C CA . HIS A 1 98 ? 22.461 13.045 -20.828 1.00 48.50 98 HIS A CA 1
ATOM 747 C C . HIS A 1 98 ? 20.944 12.866 -20.926 1.00 48.50 98 HIS A C 1
ATOM 749 O O . HIS A 1 98 ? 20.349 13.076 -21.986 1.00 48.50 98 HIS A O 1
ATOM 755 N N . LEU A 1 99 ? 20.328 12.401 -19.841 1.00 58.31 99 LEU A N 1
ATOM 756 C CA . LEU A 1 99 ? 18.900 12.190 -19.810 1.00 58.31 99 LEU A CA 1
ATOM 757 C C . LEU A 1 99 ? 18.289 13.582 -19.756 1.00 58.31 99 LEU A C 1
ATOM 759 O O . LEU A 1 99 ? 18.534 14.352 -18.832 1.00 58.31 99 LEU A O 1
ATOM 763 N N . ASN A 1 100 ? 17.560 13.939 -20.808 1.00 62.50 100 ASN A N 1
ATOM 764 C CA . ASN A 1 100 ? 16.858 15.208 -20.839 1.00 62.50 100 ASN A CA 1
ATOM 765 C C . ASN A 1 100 ? 15.774 15.170 -19.744 1.00 62.50 100 ASN A C 1
ATOM 767 O O . ASN A 1 100 ? 14.993 14.218 -19.732 1.00 62.50 100 ASN A O 1
ATOM 771 N N . PRO A 1 101 ? 15.656 16.184 -18.872 1.00 62.00 101 PRO A N 1
ATOM 772 C CA . PRO A 1 101 ? 14.574 16.256 -17.888 1.00 62.00 101 PRO A CA 1
ATOM 773 C C . PRO A 1 101 ? 13.171 16.172 -18.518 1.00 62.00 101 PRO A C 1
ATOM 775 O O . PRO A 1 101 ? 12.226 15.707 -17.892 1.00 62.00 101 PRO A O 1
ATOM 778 N N . SER A 1 102 ? 13.016 16.539 -19.794 1.00 59.62 102 SER A N 1
ATOM 779 C CA . SER A 1 102 ? 11.752 16.381 -20.534 1.00 59.62 102 SER A CA 1
ATOM 780 C C . SER A 1 102 ? 11.475 14.947 -21.020 1.00 59.62 102 SER A C 1
ATOM 782 O O . SER A 1 102 ? 10.432 14.706 -21.629 1.00 59.62 102 SER A O 1
ATOM 784 N N . ALA A 1 103 ? 12.393 13.997 -20.801 1.00 67.06 103 ALA A N 1
ATOM 785 C CA . ALA A 1 103 ? 12.263 12.623 -21.274 1.00 67.06 103 ALA A CA 1
ATOM 786 C C . ALA A 1 103 ? 11.099 11.916 -20.574 1.00 67.06 103 ALA A C 1
ATOM 788 O O . ALA A 1 103 ? 11.020 11.860 -19.345 1.00 67.06 103 ALA A O 1
ATOM 789 N N . LYS A 1 104 ? 10.192 11.344 -21.362 1.00 66.56 104 LYS A N 1
ATOM 790 C CA . LYS A 1 104 ? 9.028 10.608 -20.879 1.00 66.56 104 LYS A CA 1
ATOM 791 C C . LYS A 1 104 ? 9.440 9.240 -20.354 1.00 66.56 104 LYS A C 1
ATOM 793 O O . LYS A 1 104 ? 10.011 8.429 -21.085 1.00 66.56 104 LYS A O 1
ATOM 798 N N . LEU A 1 105 ? 9.024 8.919 -19.130 1.00 67.75 105 LEU A N 1
ATOM 799 C CA . LEU A 1 105 ? 9.330 7.642 -18.474 1.00 67.75 105 LEU A CA 1
ATOM 800 C C . LEU A 1 105 ? 8.909 6.410 -19.284 1.00 67.75 105 LEU A C 1
ATOM 802 O O . LEU A 1 105 ? 9.614 5.406 -19.318 1.00 67.75 105 LEU A O 1
ATOM 806 N N . SER A 1 106 ? 7.748 6.477 -19.935 1.00 63.75 106 SER A N 1
ATOM 807 C CA . SER A 1 106 ? 7.191 5.343 -20.675 1.00 63.75 106 SER A CA 1
ATOM 808 C C . SER A 1 106 ? 7.742 5.200 -22.092 1.00 63.75 106 SER A C 1
ATOM 810 O O . SER A 1 106 ? 7.800 4.088 -22.608 1.00 63.75 106 SER A O 1
ATOM 812 N N . THR A 1 107 ? 8.082 6.316 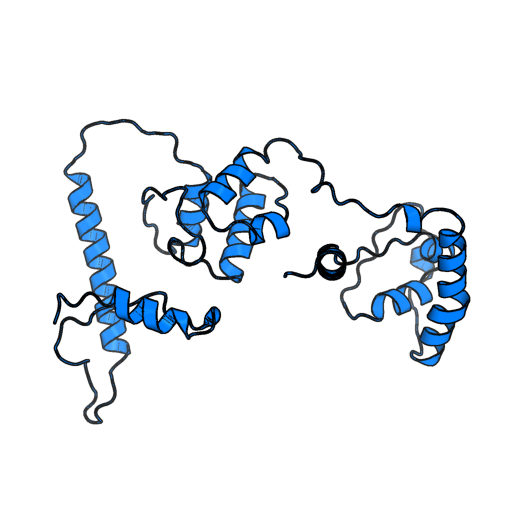-22.743 1.00 59.94 107 THR A N 1
ATOM 813 C CA . THR A 1 107 ? 8.392 6.348 -24.185 1.00 59.94 107 THR A CA 1
ATOM 814 C C . THR A 1 107 ? 9.894 6.407 -24.419 1.00 59.94 107 THR A C 1
ATOM 816 O O . THR A 1 107 ? 10.422 5.619 -25.201 1.00 59.94 107 THR A O 1
ATOM 819 N N . ASP A 1 108 ? 10.583 7.266 -23.668 1.00 61.72 108 ASP A N 1
ATOM 820 C CA . ASP A 1 108 ? 12.002 7.554 -23.867 1.00 61.72 108 ASP A CA 1
ATOM 821 C C . ASP A 1 108 ? 12.866 6.649 -22.982 1.00 61.72 108 ASP A C 1
ATOM 823 O O . ASP A 1 108 ? 13.831 6.050 -23.450 1.00 61.72 108 ASP A O 1
ATOM 827 N N . LEU A 1 109 ? 12.452 6.463 -21.723 1.00 64.06 109 LEU A N 1
ATOM 828 C CA . LEU A 1 109 ? 13.106 5.571 -20.754 1.00 64.06 109 LEU A CA 1
ATOM 829 C C . LEU A 1 109 ? 12.568 4.133 -20.787 1.00 64.06 109 LEU A C 1
ATOM 831 O O . LEU A 1 109 ? 13.159 3.232 -20.203 1.00 64.06 109 LEU A O 1
ATOM 835 N N . LYS A 1 110 ? 11.465 3.902 -21.512 1.00 64.31 110 LYS A N 1
ATOM 836 C CA . LYS A 1 110 ? 10.861 2.580 -21.772 1.00 64.31 110 LYS A CA 1
ATOM 837 C C . LYS A 1 110 ? 10.503 1.767 -20.517 1.00 64.31 110 LYS A C 1
ATOM 839 O O . LYS A 1 110 ? 10.317 0.552 -20.630 1.00 64.31 110 LYS A O 1
ATOM 844 N N . LEU A 1 111 ? 10.327 2.422 -19.369 1.00 66.69 111 LEU A N 1
ATOM 845 C CA . LEU A 1 111 ? 9.953 1.786 -18.105 1.00 66.69 111 LEU A CA 1
ATOM 846 C C . LEU A 1 111 ? 8.506 1.273 -18.182 1.00 66.69 111 LEU A C 1
ATOM 848 O O . LEU A 1 111 ? 7.576 2.012 -18.524 1.00 66.69 111 LEU A O 1
ATOM 852 N N . ASP A 1 112 ? 8.309 -0.018 -17.918 1.00 69.50 112 ASP A N 1
ATOM 853 C CA . ASP A 1 112 ? 6.991 -0.627 -17.730 1.00 69.50 112 ASP A CA 1
ATOM 854 C C . ASP A 1 112 ? 6.444 -0.359 -16.317 1.00 69.50 112 ASP A C 1
ATOM 856 O O . ASP A 1 112 ? 7.068 0.332 -15.515 1.00 69.50 112 ASP A O 1
ATOM 860 N N . SER A 1 113 ? 5.239 -0.852 -16.007 1.00 66.12 113 SER A N 1
ATOM 861 C CA . SER A 1 113 ? 4.658 -0.666 -14.670 1.00 66.12 113 SER A CA 1
ATOM 862 C C . SER A 1 113 ? 5.537 -1.276 -13.571 1.00 66.12 113 SER A C 1
ATOM 864 O O . SER A 1 113 ? 5.593 -0.714 -12.486 1.00 66.12 113 SER A O 1
ATOM 866 N N . LEU A 1 114 ? 6.252 -2.373 -13.856 1.00 68.81 114 LEU A N 1
ATOM 867 C CA . LEU A 1 114 ? 7.163 -3.017 -12.908 1.00 68.81 114 LEU A CA 1
ATOM 868 C C . LEU A 1 114 ? 8.470 -2.231 -12.741 1.00 68.81 114 LEU A C 1
ATOM 870 O O . LEU A 1 114 ? 8.853 -1.938 -11.619 1.00 68.81 114 LEU A O 1
ATOM 874 N N . GLY A 1 115 ? 9.104 -1.808 -13.833 1.00 69.62 115 GLY A N 1
ATOM 875 C CA . GLY A 1 115 ? 10.313 -0.985 -13.820 1.00 69.62 115 GLY A CA 1
ATOM 876 C C . GLY A 1 115 ? 10.079 0.405 -13.231 1.00 69.62 115 GLY A C 1
ATOM 877 O O . GLY A 1 115 ? 10.994 1.011 -12.688 1.00 69.62 115 GLY A O 1
ATOM 878 N N . ARG A 1 116 ? 8.838 0.909 -13.270 1.00 75.50 116 ARG A N 1
ATOM 879 C CA . ARG A 1 116 ? 8.433 2.095 -12.502 1.00 75.50 116 ARG A CA 1
ATOM 880 C C . ARG A 1 116 ? 8.433 1.825 -10.998 1.00 75.50 116 ARG A C 1
ATOM 882 O O . ARG A 1 116 ? 8.961 2.649 -10.265 1.00 75.50 116 ARG A O 1
ATOM 889 N N . VAL A 1 117 ? 7.885 0.697 -10.549 1.00 77.25 117 VAL A N 1
ATOM 890 C CA . VAL A 1 117 ? 7.915 0.296 -9.129 1.00 77.25 117 VAL A CA 1
ATOM 891 C C . VAL A 1 117 ? 9.348 0.014 -8.666 1.00 77.25 117 VAL A C 1
ATOM 893 O O . VAL A 1 117 ? 9.731 0.410 -7.572 1.00 77.25 117 VAL A O 1
ATOM 896 N N . GLU A 1 118 ? 10.169 -0.605 -9.512 1.00 78.50 118 GLU A N 1
ATOM 897 C CA . GLU A 1 118 ? 11.586 -0.845 -9.229 1.00 78.50 118 GLU A CA 1
ATOM 898 C C . GLU A 1 118 ? 12.375 0.467 -9.143 1.00 78.50 118 GLU A C 1
ATOM 900 O O . GLU A 1 118 ? 13.165 0.647 -8.221 1.00 78.50 118 GLU A O 1
ATOM 905 N N . LEU A 1 119 ? 12.108 1.422 -10.042 1.00 80.12 119 LEU A N 1
ATOM 906 C CA . LEU A 1 119 ? 12.689 2.762 -9.972 1.00 80.12 119 LEU A CA 1
ATOM 907 C C . LEU A 1 119 ? 12.258 3.503 -8.706 1.00 80.12 119 LEU A C 1
ATOM 909 O O . LEU A 1 119 ? 13.100 4.124 -8.068 1.00 80.12 119 LEU A O 1
ATOM 913 N N . LEU A 1 120 ? 10.977 3.431 -8.340 1.00 78.81 120 LEU A N 1
ATOM 914 C CA . LEU A 1 120 ? 10.463 4.000 -7.096 1.00 78.81 120 LEU A CA 1
ATOM 915 C C . LEU A 1 120 ? 11.224 3.424 -5.894 1.00 78.81 120 LEU A C 1
ATOM 917 O O . LEU A 1 120 ? 11.863 4.175 -5.166 1.00 78.81 120 LEU A O 1
ATOM 921 N N . SER A 1 121 ? 11.258 2.095 -5.764 1.00 77.75 121 SER A N 1
ATOM 922 C CA . SER A 1 121 ? 11.936 1.408 -4.660 1.00 77.75 121 SER A CA 1
ATOM 923 C C . SER A 1 121 ? 13.440 1.703 -4.612 1.00 77.75 121 SER A C 1
ATOM 925 O O . SER A 1 121 ? 13.989 1.923 -3.535 1.00 77.75 121 SER A O 1
ATOM 927 N N . ALA A 1 122 ? 14.113 1.768 -5.766 1.00 79.00 122 ALA A N 1
ATOM 928 C CA . ALA A 1 122 ? 15.534 2.101 -5.841 1.00 79.00 122 ALA A CA 1
ATOM 929 C C . ALA A 1 122 ? 15.823 3.561 -5.454 1.00 79.00 122 ALA A C 1
ATOM 931 O O . ALA A 1 122 ? 16.873 3.845 -4.878 1.00 79.00 122 ALA A O 1
ATOM 932 N N . LEU A 1 123 ? 14.917 4.494 -5.764 1.00 79.19 123 LEU A N 1
ATOM 933 C CA . LEU A 1 123 ? 15.033 5.888 -5.335 1.00 79.19 123 LEU A CA 1
ATOM 934 C C . LEU A 1 123 ? 14.794 6.023 -3.825 1.00 79.19 123 LEU A C 1
ATOM 936 O O . LEU A 1 123 ? 15.586 6.683 -3.155 1.00 79.19 123 LEU A O 1
ATOM 940 N N . GLU A 1 124 ? 13.772 5.366 -3.281 1.00 78.56 124 GLU A N 1
ATOM 941 C CA . GLU A 1 124 ? 13.506 5.358 -1.837 1.00 78.56 124 GLU A CA 1
ATOM 942 C C . GLU A 1 124 ? 14.686 4.778 -1.049 1.00 78.56 124 GLU A C 1
ATOM 944 O O . GLU A 1 124 ? 15.157 5.402 -0.102 1.00 78.56 124 GLU A O 1
ATOM 949 N N . ASP A 1 125 ? 15.243 3.644 -1.483 1.00 77.88 125 ASP A N 1
ATOM 950 C CA . ASP A 1 125 ? 16.399 3.022 -0.827 1.00 77.88 125 ASP A CA 1
ATOM 951 C C . ASP A 1 125 ? 17.671 3.878 -0.958 1.00 77.88 125 ASP A C 1
ATOM 953 O O . ASP A 1 125 ? 18.405 4.088 0.010 1.00 77.88 125 ASP A O 1
ATOM 957 N N . ARG A 1 126 ? 17.937 4.447 -2.142 1.00 75.38 126 ARG A N 1
ATOM 958 C CA . ARG A 1 126 ? 19.161 5.227 -2.375 1.00 75.38 126 ARG A CA 1
ATOM 959 C C . ARG A 1 126 ? 19.173 6.554 -1.624 1.00 75.38 126 ARG A C 1
ATOM 961 O O . ARG A 1 126 ? 20.235 6.965 -1.153 1.00 75.38 126 ARG A O 1
ATOM 968 N N . TYR A 1 127 ? 18.033 7.235 -1.570 1.00 73.00 127 TYR A N 1
ATOM 969 C CA . TYR A 1 127 ? 17.913 8.561 -0.962 1.00 73.00 127 TYR A CA 1
ATOM 970 C C . TYR A 1 127 ? 17.328 8.528 0.448 1.00 73.00 127 TYR A C 1
ATOM 972 O O . TYR A 1 127 ? 17.353 9.557 1.115 1.00 73.00 127 TYR A O 1
ATOM 980 N N . GLN A 1 128 ? 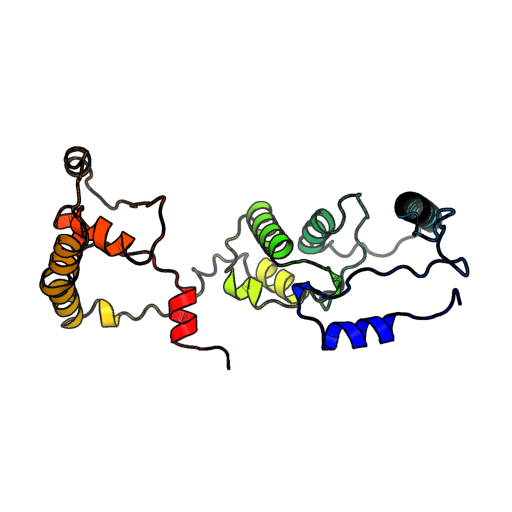16.865 7.364 0.915 1.00 69.88 128 GLN A N 1
ATOM 981 C CA . GLN A 1 128 ? 16.210 7.185 2.214 1.00 69.88 128 GLN A CA 1
ATOM 982 C C . GLN A 1 128 ? 15.034 8.161 2.401 1.00 69.88 128 GLN A C 1
ATOM 984 O O . GLN A 1 128 ? 14.843 8.726 3.477 1.00 69.88 128 GLN A O 1
ATOM 989 N N . ILE A 1 129 ? 14.266 8.373 1.327 1.00 74.00 129 ILE A N 1
ATOM 990 C CA . ILE A 1 129 ? 13.060 9.213 1.292 1.00 74.00 129 ILE A CA 1
ATOM 991 C C . ILE A 1 129 ? 11.828 8.331 1.073 1.00 74.00 129 ILE A C 1
ATOM 993 O O . ILE A 1 129 ? 11.924 7.313 0.396 1.00 74.00 129 ILE A O 1
ATOM 997 N N . GLU A 1 130 ? 10.677 8.729 1.613 1.00 63.34 130 GLU A N 1
ATOM 998 C CA . GLU A 1 130 ? 9.383 8.122 1.272 1.00 63.34 130 GLU A CA 1
ATOM 999 C C . GLU A 1 130 ? 8.782 8.888 0.091 1.00 63.34 130 GLU A C 1
ATOM 1001 O O . GLU A 1 130 ? 8.568 10.100 0.179 1.00 63.34 130 GLU A O 1
ATOM 1006 N N . ILE A 1 131 ? 8.519 8.203 -1.024 1.00 73.50 131 ILE A N 1
ATOM 1007 C CA . ILE A 1 131 ? 7.947 8.826 -2.219 1.00 73.50 131 ILE A CA 1
ATOM 1008 C C . ILE A 1 131 ? 6.493 8.368 -2.354 1.00 73.50 131 ILE A C 1
ATOM 1010 O O . ILE A 1 131 ? 6.199 7.186 -2.481 1.00 73.50 131 ILE A O 1
ATOM 1014 N N . ASP A 1 132 ? 5.560 9.321 -2.386 1.00 67.88 132 ASP A N 1
ATOM 1015 C CA . ASP A 1 132 ? 4.138 9.031 -2.595 1.00 67.88 132 ASP A CA 1
ATOM 1016 C C . ASP A 1 132 ? 3.910 8.338 -3.956 1.00 67.88 132 ASP A C 1
ATOM 1018 O O . ASP A 1 132 ? 4.114 8.935 -5.020 1.00 67.88 132 ASP A O 1
ATOM 1022 N N . GLU A 1 133 ? 3.466 7.077 -3.923 1.00 68.44 133 GLU A N 1
ATOM 1023 C CA . GLU A 1 133 ? 3.267 6.234 -5.113 1.00 68.44 133 GLU A CA 1
ATOM 1024 C C . GLU A 1 133 ? 2.301 6.877 -6.118 1.00 68.44 133 GLU A C 1
ATOM 1026 O O . GLU A 1 133 ? 2.506 6.802 -7.335 1.00 68.44 133 GLU A O 1
ATOM 1031 N N . ALA A 1 134 ? 1.281 7.591 -5.634 1.00 64.81 134 ALA A N 1
ATOM 1032 C CA . ALA A 1 134 ? 0.329 8.287 -6.487 1.00 64.81 134 ALA A CA 1
ATOM 1033 C C . ALA A 1 134 ? 0.968 9.483 -7.215 1.00 64.81 134 ALA A C 1
ATOM 1035 O O . ALA A 1 134 ? 0.719 9.690 -8.408 1.00 64.81 134 ALA A O 1
ATOM 1036 N N . SER A 1 135 ? 1.816 10.250 -6.528 1.00 65.69 135 SER A N 1
ATOM 1037 C CA . SER A 1 135 ? 2.593 11.352 -7.106 1.00 65.69 135 SER A CA 1
ATOM 1038 C C . SER A 1 135 ? 3.632 10.839 -8.107 1.00 65.69 135 SER A C 1
ATOM 1040 O O . SER A 1 135 ? 3.777 11.401 -9.195 1.00 65.69 135 SER A O 1
ATOM 1042 N N . PHE A 1 136 ? 4.272 9.706 -7.810 1.00 71.81 136 PHE A N 1
ATOM 1043 C CA . PHE A 1 136 ? 5.181 9.027 -8.733 1.00 71.81 136 PHE A CA 1
ATOM 1044 C C . PHE A 1 136 ? 4.454 8.442 -9.953 1.00 71.81 136 PHE A C 1
ATOM 1046 O O . PHE A 1 136 ? 4.957 8.491 -11.076 1.00 71.81 136 PHE A O 1
ATOM 1053 N N . THR A 1 137 ? 3.240 7.918 -9.781 1.00 68.06 137 THR A N 1
ATOM 1054 C CA . THR A 1 137 ? 2.402 7.408 -10.877 1.00 68.06 137 THR A CA 1
ATOM 1055 C C . THR A 1 137 ? 1.916 8.536 -11.787 1.00 68.06 137 THR A C 1
ATOM 1057 O O . THR A 1 137 ? 1.881 8.365 -13.009 1.00 68.06 137 THR A O 1
ATOM 1060 N N . ALA A 1 138 ? 1.601 9.702 -11.216 1.00 67.00 138 ALA A N 1
ATOM 1061 C CA . ALA A 1 138 ? 1.243 10.903 -11.965 1.00 67.00 138 ALA A CA 1
ATOM 1062 C C . ALA A 1 138 ? 2.437 11.517 -12.724 1.00 67.00 138 ALA A C 1
ATOM 1064 O O . ALA A 1 138 ? 2.235 12.144 -13.765 1.00 67.00 138 ALA A O 1
ATOM 1065 N N . ALA A 1 139 ? 3.673 11.314 -12.251 1.00 69.12 139 ALA A N 1
ATOM 1066 C CA . ALA A 1 139 ? 4.879 11.792 -12.922 1.00 69.12 139 ALA A CA 1
ATOM 1067 C C . ALA A 1 139 ? 5.089 11.093 -14.280 1.00 69.12 139 ALA A C 1
ATOM 1069 O O . ALA A 1 139 ? 5.177 9.858 -14.389 1.00 69.12 139 ALA A O 1
ATOM 1070 N N . THR A 1 140 ? 5.177 11.898 -15.344 1.00 67.25 140 THR A N 1
ATOM 1071 C CA . THR A 1 140 ? 5.317 11.404 -16.726 1.00 67.25 140 THR A CA 1
ATOM 1072 C C . THR A 1 140 ? 6.702 11.642 -17.309 1.00 67.25 140 THR A C 1
ATOM 1074 O O . THR A 1 140 ? 7.074 10.933 -18.249 1.00 67.25 140 THR A O 1
ATOM 1077 N N . THR A 1 141 ? 7.477 12.568 -16.735 1.00 76.06 141 THR A N 1
ATOM 1078 C CA . THR A 1 141 ? 8.820 12.936 -17.198 1.00 76.06 141 THR A CA 1
ATOM 1079 C C . THR A 1 141 ? 9.894 12.712 -16.134 1.00 76.06 141 THR A C 1
ATOM 1081 O O . THR A 1 141 ? 9.600 12.656 -14.940 1.00 76.06 141 THR A O 1
ATOM 1084 N N . LEU A 1 142 ? 11.150 12.570 -16.560 1.00 72.50 142 LEU A N 1
ATOM 1085 C CA . LEU A 1 142 ? 12.285 12.426 -15.649 1.00 72.50 142 LEU A CA 1
ATOM 1086 C C . LEU A 1 142 ? 12.464 13.657 -14.750 1.00 72.50 142 LEU A C 1
ATOM 1088 O O . LEU A 1 142 ? 12.734 13.510 -13.564 1.00 72.50 142 LEU A O 1
ATOM 1092 N N . GLY A 1 143 ? 12.225 14.854 -15.283 1.00 68.00 143 GLY A N 1
ATOM 1093 C CA . GLY A 1 143 ? 12.278 16.113 -14.547 1.00 68.00 143 GLY A CA 1
ATOM 1094 C C . GLY A 1 143 ? 11.198 16.224 -13.470 1.00 68.00 143 GLY A C 1
ATOM 1095 O O . GLY A 1 143 ? 11.421 16.857 -12.440 1.00 68.00 143 GLY A O 1
ATOM 1096 N N . ASP A 1 144 ? 10.044 15.568 -13.650 1.00 71.50 144 ASP A N 1
ATOM 1097 C CA . ASP A 1 144 ? 9.045 15.449 -12.583 1.00 71.50 144 ASP A CA 1
ATOM 1098 C C . ASP A 1 144 ? 9.577 14.609 -11.419 1.00 71.50 144 ASP A C 1
ATOM 1100 O O . ASP A 1 144 ? 9.390 14.987 -10.266 1.00 71.50 144 ASP A O 1
ATOM 1104 N N . ILE A 1 145 ? 10.286 13.514 -11.709 1.00 74.06 145 ILE A N 1
ATOM 1105 C CA . ILE A 1 145 ? 10.910 12.665 -10.685 1.00 74.06 145 ILE A CA 1
ATOM 1106 C C . ILE A 1 145 ? 12.066 13.393 -10.011 1.00 74.06 145 ILE A C 1
ATOM 1108 O O . ILE A 1 145 ? 12.144 13.396 -8.789 1.00 74.06 145 ILE A O 1
ATOM 1112 N N . GLU A 1 146 ? 12.934 14.057 -10.774 1.00 73.31 146 GLU A N 1
ATOM 1113 C CA . GLU A 1 146 ? 14.018 14.877 -10.225 1.00 73.31 146 GLU A CA 1
ATOM 1114 C C . GLU A 1 146 ? 13.482 15.973 -9.305 1.00 73.31 146 GLU A C 1
ATOM 1116 O O . GLU A 1 146 ? 14.050 16.218 -8.245 1.00 73.31 146 GLU A O 1
ATOM 1121 N N . ARG A 1 147 ? 12.352 16.593 -9.658 1.00 72.31 147 ARG A N 1
ATOM 1122 C CA . ARG A 1 147 ? 11.674 17.576 -8.811 1.00 72.31 147 ARG A CA 1
ATOM 1123 C C . ARG A 1 147 ? 11.090 16.952 -7.543 1.00 72.31 147 ARG A C 1
ATOM 1125 O O . ARG A 1 147 ? 11.216 17.564 -6.489 1.00 72.31 147 ARG A O 1
ATOM 1132 N N . ILE A 1 148 ? 10.498 15.760 -7.626 1.00 72.75 148 ILE A N 1
ATOM 1133 C CA . ILE A 1 148 ? 9.996 15.020 -6.456 1.00 72.75 148 ILE A CA 1
ATOM 1134 C C . ILE A 1 148 ? 11.157 14.644 -5.522 1.00 72.75 148 ILE A C 1
ATOM 1136 O O . ILE A 1 148 ? 11.072 14.873 -4.324 1.00 72.75 148 ILE A O 1
ATOM 1140 N N . VAL A 1 149 ? 12.276 14.155 -6.060 1.00 72.62 149 VAL A N 1
ATOM 1141 C CA . VAL A 1 149 ? 13.455 13.748 -5.274 1.00 72.62 149 VAL A CA 1
ATOM 1142 C C . VAL A 1 149 ? 14.195 14.958 -4.689 1.00 72.62 149 VAL A C 1
ATOM 1144 O O . VAL A 1 149 ? 14.625 14.920 -3.541 1.00 72.62 149 VAL A O 1
ATOM 1147 N N . ARG A 1 150 ? 14.331 16.056 -5.448 1.00 71.25 150 ARG A N 1
ATOM 1148 C CA . ARG A 1 150 ? 14.994 17.292 -4.990 1.00 71.25 150 ARG A CA 1
ATOM 1149 C C . ARG A 1 150 ? 14.119 18.095 -4.018 1.00 71.25 150 ARG A C 1
ATOM 1151 O O . ARG A 1 150 ? 14.663 18.798 -3.173 1.00 71.25 150 ARG A O 1
ATOM 1158 N N . GLY A 1 151 ? 12.794 17.988 -4.130 1.00 63.72 151 GLY A N 1
ATOM 1159 C CA . GLY A 1 151 ? 11.831 18.516 -3.158 1.00 63.72 151 GLY A CA 1
ATOM 1160 C C . GLY A 1 151 ? 11.676 17.636 -1.911 1.00 63.72 151 GLY A C 1
ATOM 1161 O O . GLY A 1 151 ? 11.433 18.160 -0.832 1.00 63.72 151 GLY A O 1
ATOM 1162 N N . GLY A 1 152 ? 11.909 16.324 -2.030 1.00 52.28 152 GLY A N 1
ATOM 1163 C CA . GLY A 1 152 ? 11.738 15.319 -0.970 1.00 52.28 152 GLY A CA 1
ATOM 1164 C C . GLY A 1 152 ? 12.833 15.269 0.102 1.00 52.28 152 GLY A C 1
ATOM 1165 O O . GLY A 1 152 ? 12.910 14.296 0.845 1.00 52.28 152 GLY A O 1
ATOM 1166 N N . GLY A 1 153 ? 13.702 16.283 0.176 1.00 43.78 153 GLY A N 1
ATOM 1167 C CA . GLY A 1 153 ? 14.706 16.428 1.239 1.00 43.78 153 GLY A CA 1
ATOM 1168 C C . GLY A 1 153 ? 14.174 17.098 2.508 1.00 43.78 153 GLY A C 1
ATOM 1169 O O . GLY A 1 153 ? 14.815 17.027 3.556 1.00 43.78 153 GLY A O 1
ATOM 1170 N N . GLU A 1 154 ? 13.001 17.726 2.440 1.00 42.31 154 GLU A N 1
ATOM 1171 C CA . GLU A 1 154 ? 12.215 17.962 3.643 1.00 42.31 154 GLU A CA 1
ATOM 1172 C C . GLU A 1 154 ? 11.321 16.738 3.850 1.00 42.31 154 GLU A C 1
ATOM 1174 O O . GLU A 1 154 ? 10.786 16.225 2.865 1.00 42.31 154 GLU A O 1
ATOM 1179 N N . PRO A 1 155 ? 11.144 16.242 5.088 1.00 41.22 155 PRO A N 1
ATOM 1180 C CA . PRO A 1 155 ? 10.080 15.302 5.399 1.00 41.22 155 PRO A CA 1
ATOM 1181 C C . PRO A 1 155 ? 8.757 16.040 5.178 1.00 41.22 155 PRO A C 1
ATOM 1183 O O . PRO A 1 155 ? 8.147 16.557 6.116 1.00 41.22 155 PRO A O 1
ATOM 1186 N N . GLU A 1 156 ? 8.360 16.166 3.914 1.00 43.84 156 GLU A N 1
ATOM 1187 C CA . GLU A 1 156 ? 7.090 16.710 3.486 1.00 43.84 156 GLU A CA 1
ATOM 1188 C C . GLU A 1 156 ? 6.062 15.711 3.989 1.00 43.84 156 GLU A C 1
ATOM 1190 O O . GLU A 1 156 ? 5.820 14.661 3.400 1.00 43.84 156 GLU A O 1
ATOM 1195 N N . ALA A 1 157 ? 5.600 16.007 5.202 1.00 43.50 157 ALA A N 1
ATOM 1196 C CA . ALA A 1 157 ? 4.694 15.228 6.008 1.00 43.50 157 ALA A CA 1
ATOM 1197 C C . ALA A 1 157 ? 3.682 14.516 5.116 1.00 43.50 157 ALA A C 1
ATOM 1199 O O . ALA A 1 157 ? 2.808 15.191 4.575 1.00 43.50 157 ALA A O 1
ATOM 1200 N N . ALA A 1 158 ? 3.857 13.193 4.973 1.00 47.09 158 ALA A N 1
ATOM 1201 C CA . ALA A 1 158 ? 2.932 12.232 4.381 1.00 47.09 158 ALA A CA 1
ATOM 1202 C C . ALA A 1 158 ? 1.815 12.922 3.590 1.00 47.09 158 ALA A C 1
ATOM 1204 O O . ALA A 1 158 ? 0.806 13.276 4.207 1.00 47.09 158 ALA A O 1
ATOM 1205 N N . SER A 1 159 ? 2.073 13.202 2.301 1.00 51.03 159 SER A N 1
ATOM 1206 C CA . SER A 1 159 ? 1.153 13.782 1.307 1.00 51.03 159 SER A CA 1
ATOM 1207 C C . SER A 1 159 ? -0.183 14.195 1.927 1.00 51.03 159 SER A C 1
ATOM 1209 O O . SER A 1 159 ? -1.022 13.326 2.133 1.00 51.03 159 SER A O 1
ATOM 1211 N N . HIS A 1 160 ? -0.356 15.479 2.304 1.00 51.38 160 HIS A N 1
ATOM 1212 C CA . HIS A 1 160 ? -1.468 15.979 3.138 1.00 51.38 160 HIS A CA 1
ATOM 1213 C C . HIS A 1 160 ? -2.838 15.494 2.640 1.00 51.38 160 HIS A C 1
ATOM 1215 O O . HIS A 1 160 ? -3.549 16.173 1.898 1.00 51.38 160 HIS A O 1
ATOM 1221 N N . TYR A 1 161 ? -3.213 14.287 3.048 1.00 58.91 161 TYR A N 1
ATOM 1222 C CA . TYR A 1 161 ? -4.435 13.655 2.621 1.00 58.91 161 TYR A CA 1
ATOM 1223 C C . TYR A 1 161 ? -5.493 14.162 3.585 1.00 58.91 161 TYR A C 1
ATOM 1225 O O . TYR A 1 161 ? -5.373 13.927 4.794 1.00 58.91 161 TYR A O 1
ATOM 1233 N N . PRO A 1 162 ? -6.528 14.876 3.109 1.00 64.00 162 PRO A N 1
ATOM 1234 C CA . PRO A 1 162 ? -7.578 15.358 3.982 1.00 64.00 162 PRO A CA 1
ATOM 1235 C C . PRO A 1 162 ? -8.397 14.156 4.458 1.00 64.00 162 PRO A C 1
ATOM 1237 O O . PRO A 1 162 ? -9.426 13.793 3.877 1.00 64.00 162 PRO A O 1
ATOM 1240 N N . TYR A 1 163 ? -7.938 13.517 5.535 1.00 68.00 163 TYR A N 1
ATOM 1241 C CA . TYR A 1 163 ? -8.691 12.472 6.197 1.00 68.00 163 TYR A CA 1
ATOM 1242 C C . TYR A 1 163 ? -9.950 13.112 6.785 1.00 68.00 163 TYR A C 1
ATOM 1244 O O . TYR A 1 163 ? -9.874 13.989 7.650 1.00 68.00 163 TYR A O 1
ATOM 1252 N N . PRO A 1 164 ? -11.140 12.709 6.318 1.00 72.25 164 PRO A N 1
ATOM 1253 C CA . PRO A 1 164 ? -12.390 13.294 6.770 1.00 72.25 164 PRO A CA 1
ATOM 1254 C C . PRO A 1 164 ? -12.613 13.000 8.261 1.00 72.25 164 PRO A C 1
ATOM 1256 O O . PRO A 1 164 ? -13.035 11.906 8.646 1.00 72.25 164 PRO A O 1
ATOM 1259 N N . ALA A 1 165 ? -12.406 14.008 9.108 1.00 80.12 165 ALA A N 1
ATOM 1260 C CA . ALA A 1 1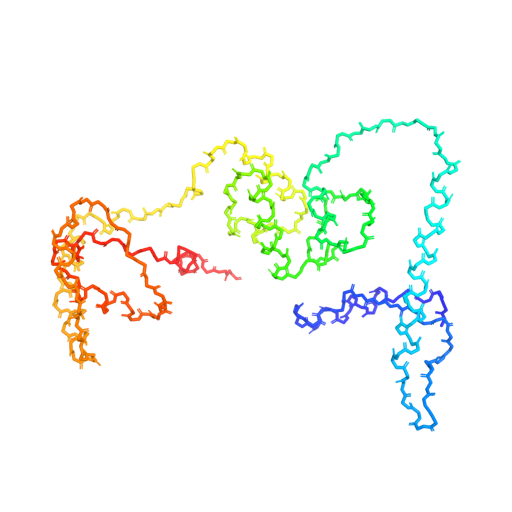65 ? -12.584 13.880 10.554 1.00 80.12 165 ALA A CA 1
ATOM 1261 C C . ALA A 1 165 ? -14.052 13.680 10.979 1.00 80.12 165 ALA A C 1
ATOM 1263 O O . ALA A 1 165 ? -14.311 13.290 12.117 1.00 80.12 165 ALA A O 1
ATOM 1264 N N . TRP A 1 166 ? -15.030 13.911 10.088 1.00 81.75 166 TRP A N 1
ATOM 1265 C CA . TRP A 1 166 ? -16.458 13.746 10.400 1.00 81.75 166 TRP A CA 1
ATOM 1266 C C . TRP A 1 166 ? -16.795 12.328 10.878 1.00 81.75 166 TRP A C 1
ATOM 1268 O O . TRP A 1 166 ? -17.644 12.164 11.749 1.00 81.75 166 TRP A O 1
ATOM 1278 N N . THR A 1 167 ? -16.075 11.316 10.381 1.00 80.00 167 THR A N 1
ATOM 1279 C CA . THR A 1 167 ? -16.251 9.904 10.765 1.00 80.00 167 THR A CA 1
ATOM 1280 C C . THR A 1 167 ? -15.889 9.617 12.226 1.00 80.00 167 THR A C 1
ATOM 1282 O O . THR A 1 167 ? -16.336 8.618 12.788 1.00 80.00 167 THR A O 1
ATOM 1285 N N . GLN A 1 168 ? -15.088 10.489 12.843 1.00 82.94 168 GLN A N 1
ATOM 1286 C CA . GLN A 1 168 ? -14.621 10.375 14.226 1.00 82.94 168 GLN A CA 1
ATOM 1287 C C . GLN A 1 168 ? -15.390 11.297 15.186 1.00 82.94 168 GLN A C 1
ATOM 1289 O O . GLN A 1 168 ? -15.147 11.273 16.394 1.00 82.94 168 GLN A O 1
ATOM 1294 N N . ARG A 1 169 ? -16.317 12.113 14.669 1.00 87.88 169 ARG A N 1
ATOM 1295 C CA . ARG A 1 169 ? -17.123 13.050 15.459 1.00 87.88 169 ARG A CA 1
ATOM 1296 C C . ARG A 1 169 ? -18.471 12.439 15.829 1.00 87.88 169 ARG A C 1
ATOM 1298 O O . ARG A 1 169 ? -19.028 11.600 15.121 1.00 87.88 169 ARG A O 1
ATOM 1305 N N . PHE A 1 170 ? -19.024 12.892 16.949 1.00 86.44 170 PHE A N 1
ATOM 1306 C CA . PHE A 1 170 ? -20.416 12.617 17.296 1.00 86.44 170 PHE A CA 1
ATOM 1307 C C . PHE A 1 170 ? -21.356 13.193 16.212 1.00 86.44 170 PHE A C 1
ATOM 1309 O O . PHE A 1 170 ? -21.094 14.304 15.749 1.00 86.44 170 PHE A O 1
ATOM 1316 N N . PRO A 1 171 ? -22.430 12.485 15.796 1.00 91.94 171 PRO A N 1
ATOM 1317 C CA . PRO A 1 171 ? -22.914 11.181 16.278 1.00 91.94 171 PRO A CA 1
ATOM 1318 C C . PRO A 1 171 ? -22.354 9.969 15.511 1.00 91.94 171 PRO A C 1
ATOM 1320 O O . PRO A 1 171 ? -22.655 8.823 15.854 1.00 91.94 171 PRO A O 1
ATOM 1323 N N . PHE A 1 172 ? -21.525 10.189 14.490 1.00 89.62 172 PHE A N 1
ATOM 1324 C CA . PHE A 1 172 ? -21.034 9.137 13.598 1.00 89.62 172 PHE A CA 1
ATOM 1325 C C . PHE A 1 172 ? -20.188 8.078 14.307 1.00 89.62 172 PHE A C 1
ATOM 1327 O O . PHE A 1 172 ? -20.252 6.908 13.939 1.00 89.62 172 PHE A O 1
ATOM 1334 N N . THR A 1 173 ? -19.484 8.431 15.384 1.00 87.62 173 THR A N 1
ATOM 1335 C CA . THR A 1 173 ? -18.771 7.449 16.219 1.00 87.62 173 THR A CA 1
ATOM 1336 C C . THR A 1 173 ? -19.721 6.419 16.843 1.00 87.62 173 THR A C 1
ATOM 1338 O O . THR A 1 173 ? -19.394 5.232 16.899 1.00 87.62 173 THR A O 1
ATOM 1341 N N . TRP A 1 174 ? -20.918 6.842 17.266 1.00 91.25 174 TRP A N 1
ATOM 1342 C CA . TRP A 1 174 ? -21.950 5.940 17.787 1.00 91.25 174 TRP A CA 1
ATOM 1343 C C . TRP A 1 174 ? -22.634 5.161 16.675 1.00 91.25 174 TRP A C 1
ATOM 1345 O O . TRP A 1 174 ? -22.819 3.957 16.825 1.00 91.25 174 TRP A O 1
ATOM 1355 N N . LEU A 1 175 ? -22.932 5.806 15.544 1.00 92.31 175 LEU A N 1
ATOM 1356 C CA . LEU A 1 175 ? -23.468 5.119 14.367 1.00 92.31 175 LEU A CA 1
ATOM 1357 C C . LEU A 1 175 ? -22.524 4.003 13.897 1.00 92.31 175 LEU A C 1
ATOM 1359 O O . LEU A 1 175 ? -22.970 2.894 13.621 1.00 92.31 175 LEU A O 1
ATOM 1363 N N . ARG A 1 176 ? -21.210 4.262 13.882 1.00 89.31 176 ARG A N 1
ATOM 1364 C CA . ARG A 1 176 ? -20.175 3.274 13.554 1.00 89.31 176 ARG A CA 1
ATOM 1365 C C . ARG A 1 176 ? -20.226 2.074 14.494 1.00 89.31 176 ARG A C 1
ATOM 1367 O O . ARG A 1 176 ? -20.165 0.935 14.039 1.00 89.31 176 ARG A O 1
ATOM 1374 N N . LEU A 1 177 ? -20.328 2.318 15.802 1.00 90.50 177 LEU A N 1
ATOM 1375 C CA . LEU A 1 177 ? -20.446 1.249 16.793 1.00 90.50 177 LEU A CA 1
ATOM 1376 C C . LEU A 1 177 ? -21.762 0.481 16.629 1.00 90.50 177 LEU A C 1
ATOM 1378 O O . LEU A 1 177 ? -21.744 -0.747 16.646 1.00 90.50 177 LEU A O 1
ATOM 1382 N N . ALA A 1 178 ? -22.877 1.180 16.421 1.00 93.31 178 ALA A N 1
ATOM 1383 C CA . ALA A 1 178 ? -24.179 0.566 16.197 1.00 93.31 178 ALA A CA 1
ATOM 1384 C C . ALA A 1 178 ? -24.153 -0.341 14.963 1.00 93.31 178 ALA A C 1
ATOM 1386 O O . ALA A 1 178 ? -24.503 -1.510 15.068 1.00 93.31 178 ALA A O 1
ATOM 1387 N N . LEU A 1 179 ? -23.644 0.142 13.828 1.00 93.00 179 LEU A N 1
ATOM 1388 C CA . LEU A 1 179 ? -23.546 -0.636 12.592 1.00 93.00 179 LEU A CA 1
ATOM 1389 C C . LEU A 1 179 ? -22.609 -1.844 12.742 1.00 93.00 179 LEU A C 1
ATOM 1391 O O . LEU A 1 179 ? -22.921 -2.937 12.270 1.00 93.00 179 LEU A O 1
ATOM 1395 N N . LEU A 1 180 ? -21.495 -1.687 13.463 1.00 91.12 180 LEU A N 1
ATOM 1396 C CA . LEU A 1 180 ? -20.600 -2.799 13.768 1.00 91.12 180 LEU A CA 1
ATOM 1397 C C . LEU A 1 180 ? -21.319 -3.905 14.556 1.00 91.12 180 LEU A C 1
ATOM 1399 O O . LEU A 1 180 ? -21.250 -5.069 14.171 1.00 91.12 180 LEU A O 1
ATOM 1403 N N . TYR A 1 181 ? -22.003 -3.561 15.650 1.00 92.19 181 TYR A N 1
ATOM 1404 C CA . TYR A 1 181 ? -22.630 -4.554 16.527 1.00 92.19 181 TYR A CA 1
ATOM 1405 C C . TYR A 1 181 ? -23.970 -5.090 16.007 1.00 92.19 181 TYR A C 1
ATOM 1407 O O . TYR A 1 181 ? -24.257 -6.263 16.224 1.00 92.19 181 TYR A O 1
ATOM 1415 N N . ALA A 1 182 ? -24.765 -4.268 15.322 1.00 95.06 182 ALA A N 1
ATOM 1416 C CA . ALA A 1 182 ? -26.103 -4.626 14.852 1.00 95.06 182 ALA A CA 1
ATOM 1417 C C . ALA A 1 182 ? -26.120 -5.238 13.446 1.00 95.06 182 ALA A C 1
ATOM 1419 O O . ALA A 1 182 ? -27.063 -5.948 13.118 1.00 95.06 182 ALA A O 1
ATOM 1420 N N . VAL A 1 183 ? -25.101 -4.975 12.617 1.00 93.94 183 VAL A N 1
ATOM 1421 C CA . VAL A 1 183 ? -25.063 -5.452 11.224 1.00 93.94 183 VAL A CA 1
ATOM 1422 C C . VAL A 1 183 ? -23.833 -6.311 10.971 1.00 93.94 183 VAL A C 1
ATOM 1424 O O . VAL A 1 183 ? -23.964 -7.491 10.665 1.00 93.94 183 VAL A O 1
ATOM 1427 N N . VAL A 1 184 ? -22.630 -5.757 11.132 1.00 91.38 184 VAL A N 1
ATOM 1428 C CA . VAL A 1 184 ? -21.398 -6.445 10.705 1.00 91.38 184 VAL A CA 1
ATOM 1429 C C . VAL A 1 184 ? -21.186 -7.743 11.480 1.00 91.38 184 VAL A C 1
ATOM 1431 O O . VAL A 1 184 ? -21.011 -8.791 10.869 1.00 91.38 184 VAL A O 1
ATOM 1434 N N . LEU A 1 185 ? -21.248 -7.704 12.814 1.00 90.81 185 LEU A N 1
ATOM 1435 C CA . LEU A 1 185 ? -21.061 -8.898 13.641 1.00 90.81 185 LEU A CA 1
ATOM 1436 C C . LEU A 1 185 ? -22.094 -10.008 13.376 1.00 90.81 185 LEU A C 1
ATOM 1438 O O . LEU A 1 185 ? -21.661 -11.138 13.140 1.00 90.81 185 LEU A O 1
ATOM 1442 N N . PRO A 1 186 ? -23.418 -9.753 13.378 1.00 92.31 186 PRO A N 1
ATOM 1443 C CA . PRO A 1 186 ? -24.387 -10.811 13.102 1.00 92.31 186 PRO A CA 1
ATOM 1444 C C . PRO A 1 186 ? -24.268 -11.349 11.676 1.00 92.31 186 PRO A C 1
ATOM 1446 O O . PRO A 1 186 ? -24.306 -12.562 11.496 1.00 92.31 186 PRO A O 1
ATOM 1449 N N . VAL A 1 187 ? -24.034 -10.490 10.677 1.00 92.69 187 VAL A N 1
ATOM 1450 C CA . VAL A 1 187 ? -23.809 -10.934 9.292 1.00 92.69 187 VAL A CA 1
ATOM 1451 C C . VAL A 1 187 ? -22.559 -11.811 9.198 1.00 92.69 187 VAL A C 1
ATOM 1453 O O . VAL A 1 187 ? -22.614 -12.879 8.597 1.00 92.69 187 VAL A O 1
ATOM 1456 N N . THR A 1 188 ? -21.448 -11.433 9.842 1.00 91.00 188 THR A N 1
ATOM 1457 C CA . THR A 1 188 ? -20.246 -12.287 9.863 1.00 91.00 188 THR A CA 1
ATOM 1458 C C . THR A 1 188 ? -20.479 -13.615 10.568 1.00 91.00 188 THR A C 1
ATOM 1460 O O . THR A 1 188 ? -19.994 -14.630 10.087 1.00 91.00 188 THR A O 1
ATOM 1463 N N . ALA A 1 189 ? -21.232 -13.632 11.671 1.00 88.44 189 ALA A N 1
ATOM 1464 C CA . ALA A 1 189 ? -21.547 -14.863 12.390 1.00 88.44 189 ALA A CA 1
ATOM 1465 C C . ALA A 1 189 ? -22.479 -15.785 11.586 1.00 88.44 189 ALA A C 1
ATOM 1467 O O . ALA A 1 189 ? -22.372 -17.002 11.701 1.00 88.44 189 ALA A O 1
ATOM 1468 N N . LEU A 1 190 ? -23.366 -15.209 10.766 1.00 90.88 190 LEU A N 1
ATOM 1469 C CA . LEU A 1 190 ? -24.248 -15.947 9.863 1.00 90.88 190 LEU A CA 1
ATOM 1470 C C . LEU A 1 190 ? -23.484 -16.538 8.670 1.00 90.88 190 LEU A C 1
ATOM 1472 O O . LEU A 1 190 ? -23.711 -17.686 8.303 1.00 90.88 190 LEU A O 1
ATOM 1476 N N . LEU A 1 191 ? -22.591 -15.756 8.060 1.00 89.62 191 LEU A N 1
ATOM 1477 C CA . LEU A 1 191 ? -21.863 -16.155 6.852 1.00 89.62 191 LEU A CA 1
ATOM 1478 C C . LEU A 1 191 ? -20.647 -17.039 7.146 1.00 89.62 191 LEU A C 1
ATOM 1480 O O . LEU A 1 191 ? -20.238 -17.825 6.295 1.00 89.62 191 LEU A O 1
ATOM 1484 N N . CYS A 1 192 ? -20.020 -16.885 8.313 1.00 86.25 192 CYS A N 1
ATOM 1485 C CA . CYS A 1 192 ? -18.746 -17.519 8.624 1.00 86.25 192 CYS A CA 1
ATOM 1486 C C . CYS A 1 192 ? -18.748 -18.116 10.029 1.00 86.25 192 CYS A C 1
ATOM 1488 O O . CYS A 1 192 ? -18.844 -17.412 11.037 1.00 86.25 192 CYS A O 1
ATOM 1490 N N . TRP A 1 193 ? -18.517 -19.428 10.107 1.00 85.31 193 TRP A N 1
ATOM 1491 C CA . TRP A 1 193 ? -18.266 -20.073 11.388 1.00 85.31 193 TRP A CA 1
ATOM 1492 C C . TRP A 1 193 ? -16.820 -19.828 11.832 1.00 85.31 193 TRP A C 1
ATOM 1494 O O . TRP A 1 193 ? -15.888 -20.554 11.487 1.00 85.31 193 TRP A O 1
ATOM 1504 N N . LEU A 1 194 ? -16.622 -18.748 12.587 1.00 85.88 194 LEU A N 1
ATOM 1505 C CA . LEU A 1 194 ? -15.299 -18.306 13.009 1.00 85.88 194 LEU A CA 1
ATOM 1506 C C . LEU A 1 194 ? -14.745 -19.157 14.163 1.00 85.88 194 LEU A C 1
ATOM 1508 O O . LEU A 1 194 ? -15.287 -19.158 15.271 1.00 85.88 194 LEU A O 1
ATOM 1512 N N . ARG A 1 195 ? -13.584 -19.786 13.951 1.00 85.69 195 ARG A N 1
ATOM 1513 C CA . ARG A 1 195 ? -12.803 -20.435 15.014 1.00 85.69 195 ARG A CA 1
ATOM 1514 C C . ARG A 1 195 ? -11.568 -19.603 15.342 1.00 85.69 195 ARG A C 1
ATOM 1516 O O . ARG A 1 195 ? -10.683 -19.452 14.511 1.00 85.69 195 ARG A O 1
ATOM 1523 N N . VAL A 1 196 ? -11.483 -19.100 16.573 1.00 88.88 196 VAL A N 1
ATOM 1524 C CA . VAL A 1 196 ? -10.342 -18.285 17.025 1.00 88.88 196 VAL A CA 1
ATOM 1525 C C . VAL A 1 196 ? -9.485 -19.074 18.011 1.00 88.88 196 VAL A C 1
ATOM 1527 O O . VAL A 1 196 ? -10.011 -19.633 18.972 1.00 88.88 196 VAL A O 1
ATOM 1530 N N . ARG A 1 197 ? -8.169 -19.093 17.790 1.00 89.31 197 ARG A N 1
ATOM 1531 C CA . ARG A 1 197 ? -7.150 -19.657 18.694 1.00 89.31 197 ARG A CA 1
ATOM 1532 C C . ARG A 1 197 ? -6.180 -18.543 19.106 1.00 89.31 197 ARG A C 1
ATOM 1534 O O . ARG A 1 197 ? -6.028 -17.588 18.350 1.00 89.31 197 ARG A O 1
ATOM 1541 N N . GLY A 1 198 ? -5.546 -18.633 20.277 1.00 86.56 198 GLY A N 1
ATOM 1542 C CA . GLY A 1 198 ? -4.535 -17.646 20.684 1.00 86.56 198 GLY A CA 1
ATOM 1543 C C . GLY A 1 198 ? -5.086 -16.333 21.255 1.00 86.56 198 GLY A C 1
ATOM 1544 O O . GLY A 1 198 ? -4.358 -15.342 21.313 1.00 86.56 198 GLY A O 1
ATOM 1545 N N . LYS A 1 199 ? -6.363 -16.277 21.668 1.00 85.56 199 LYS A N 1
ATOM 1546 C CA . LYS A 1 199 ? -6.975 -15.057 22.248 1.00 85.56 199 LYS A CA 1
ATOM 1547 C C . LYS A 1 199 ? -6.302 -14.626 23.555 1.00 85.56 199 LYS A C 1
ATOM 1549 O O . LYS A 1 199 ? -6.372 -13.460 23.935 1.00 85.56 199 LYS A O 1
ATOM 1554 N N . GLU A 1 200 ? -5.676 -15.562 24.247 1.00 86.31 200 GLU A N 1
ATOM 1555 C CA . GLU A 1 200 ? -4.912 -15.388 25.472 1.00 86.31 200 GLU A CA 1
ATOM 1556 C C . GLU A 1 200 ? -3.685 -14.490 25.278 1.00 86.31 200 GLU A C 1
ATOM 1558 O O . GLU A 1 200 ? -3.450 -13.620 26.115 1.00 86.31 200 GLU A O 1
ATOM 1563 N N . HIS A 1 201 ? -2.987 -14.585 24.141 1.00 86.06 201 HIS A N 1
ATOM 1564 C CA . HIS A 1 201 ? -1.836 -13.726 23.836 1.00 86.06 201 HIS A CA 1
ATOM 1565 C C . HIS A 1 201 ? -2.240 -12.253 23.738 1.00 86.06 201 HIS A C 1
ATOM 1567 O O . HIS A 1 201 ? -1.506 -11.358 24.155 1.00 86.06 201 HIS A O 1
ATOM 1573 N N . LEU A 1 202 ? -3.468 -11.993 23.277 1.00 85.25 202 LEU A N 1
ATOM 1574 C CA . LEU A 1 202 ? -3.997 -10.639 23.190 1.00 85.25 202 LEU A CA 1
ATOM 1575 C C . LEU A 1 202 ? -4.242 -10.011 24.554 1.00 85.25 202 LEU A C 1
ATOM 1577 O O . LEU A 1 202 ? -4.349 -8.792 24.586 1.00 85.25 202 LEU A O 1
ATOM 1581 N N . ARG A 1 203 ? -4.358 -10.782 25.650 1.00 81.94 203 ARG A N 1
ATOM 1582 C CA . ARG A 1 203 ? -4.580 -10.241 27.005 1.00 81.94 203 ARG A CA 1
ATOM 1583 C C . ARG A 1 203 ? -3.353 -9.504 27.533 1.00 81.94 203 ARG A C 1
ATOM 1585 O O . ARG A 1 203 ? -3.532 -8.480 28.188 1.00 81.94 203 ARG A O 1
ATOM 1592 N N . VAL A 1 204 ? -2.163 -10.000 27.197 1.00 85.12 204 VAL A N 1
ATOM 1593 C CA . VAL A 1 204 ? -0.861 -9.474 27.642 1.00 85.12 204 VAL A CA 1
ATOM 1594 C C . VAL A 1 204 ? -0.482 -8.185 26.903 1.00 85.12 204 VAL A C 1
ATOM 1596 O O . VAL A 1 204 ? 0.204 -7.334 27.460 1.00 85.12 204 VAL A O 1
ATOM 1599 N N . LEU A 1 205 ? -0.982 -7.998 25.676 1.00 85.81 205 LEU A N 1
ATOM 1600 C CA . LEU A 1 205 ? -0.780 -6.777 24.896 1.00 85.81 205 LEU A CA 1
ATOM 1601 C C . LEU A 1 205 ? -1.451 -5.564 25.562 1.00 85.81 205 LEU A C 1
ATOM 1603 O O . LEU A 1 205 ? -2.680 -5.433 25.552 1.00 85.81 205 LEU A O 1
ATOM 1607 N N . ASN A 1 206 ? -0.619 -4.664 26.089 1.00 79.19 206 ASN A N 1
ATOM 1608 C CA . ASN A 1 206 ? -0.991 -3.350 26.602 1.00 79.19 206 ASN A CA 1
ATOM 1609 C C . ASN A 1 206 ? -0.317 -2.282 25.732 1.00 79.19 206 ASN A C 1
ATOM 1611 O O . ASN A 1 206 ? 0.901 -2.155 25.758 1.00 79.19 206 ASN A O 1
ATOM 1615 N N . GLY A 1 207 ? -1.100 -1.534 24.951 1.00 82.62 207 GLY A N 1
ATOM 1616 C CA . GLY A 1 207 ? -0.586 -0.465 24.090 1.00 82.62 207 GLY A CA 1
ATOM 1617 C C . GLY A 1 207 ? -1.136 -0.498 22.660 1.00 82.62 207 GLY A C 1
ATOM 1618 O O . GLY A 1 207 ? -2.031 -1.300 22.361 1.00 82.62 207 GLY A O 1
ATOM 1619 N N . PRO A 1 208 ? -0.645 0.400 21.787 1.00 85.94 208 PRO A N 1
ATOM 1620 C CA . PRO A 1 208 ? -0.932 0.349 20.359 1.00 85.94 208 PRO A CA 1
ATOM 1621 C C . PRO A 1 208 ? -0.365 -0.945 19.767 1.00 85.94 208 PRO A C 1
ATOM 1623 O O . PRO A 1 208 ? 0.743 -1.359 20.095 1.00 85.94 208 PRO A O 1
ATOM 1626 N N . ALA A 1 209 ? -1.146 -1.597 18.911 1.00 87.69 209 ALA A N 1
ATOM 1627 C CA . ALA A 1 209 ? -0.766 -2.844 18.263 1.00 87.69 209 ALA A CA 1
ATOM 1628 C C . ALA A 1 209 ? -1.115 -2.772 16.777 1.00 87.69 209 ALA A C 1
ATOM 1630 O O . ALA A 1 209 ? -2.202 -2.309 16.420 1.00 87.69 209 ALA A O 1
ATOM 1631 N N . LEU A 1 210 ? -0.203 -3.252 15.932 1.00 89.00 210 LEU A N 1
ATOM 1632 C CA . LEU A 1 210 ? -0.435 -3.424 14.504 1.00 89.00 210 LEU A CA 1
ATOM 1633 C C . LEU A 1 210 ? -0.891 -4.863 14.248 1.00 89.00 210 LEU A C 1
ATOM 1635 O O . LEU A 1 210 ? -0.170 -5.814 14.544 1.00 89.00 210 LEU A O 1
ATOM 1639 N N . PHE A 1 211 ? -2.102 -5.020 13.716 1.00 87.31 211 PHE A N 1
ATOM 1640 C CA . PHE A 1 211 ? -2.633 -6.319 13.310 1.00 87.31 211 PHE A CA 1
ATOM 1641 C C . PHE A 1 211 ? -2.446 -6.479 11.805 1.00 87.31 211 PHE A C 1
ATOM 1643 O O . PHE A 1 211 ? -3.074 -5.758 11.033 1.00 87.31 211 PHE A O 1
ATOM 1650 N N . VAL A 1 212 ? -1.602 -7.427 11.401 1.00 86.88 212 VAL A N 1
ATOM 1651 C CA . VAL A 1 212 ? -1.328 -7.724 9.990 1.00 86.88 212 VAL A CA 1
ATOM 1652 C C . VAL A 1 212 ? -2.036 -9.019 9.607 1.00 86.88 212 VAL A C 1
ATOM 1654 O O . VAL A 1 212 ? -1.874 -10.043 10.272 1.00 86.88 212 VAL A O 1
ATOM 1657 N N . SER A 1 213 ? -2.841 -8.967 8.548 1.00 83.19 213 SER A N 1
ATOM 1658 C CA . SER A 1 213 ? -3.470 -10.144 7.946 1.00 83.19 213 SER A CA 1
ATOM 1659 C C . SER A 1 213 ? -2.706 -10.525 6.689 1.00 83.19 213 SER A C 1
ATOM 1661 O O . SER A 1 213 ? -2.495 -9.680 5.827 1.00 83.19 213 SER A O 1
ATOM 1663 N N . ASN A 1 214 ? -2.317 -11.794 6.573 1.00 84.06 214 ASN A N 1
ATOM 1664 C CA . ASN A 1 214 ? -1.675 -12.302 5.358 1.00 84.06 214 ASN A CA 1
ATOM 1665 C C . ASN A 1 214 ? -2.666 -12.409 4.182 1.00 84.06 214 ASN A C 1
ATOM 1667 O O . ASN A 1 214 ? -2.286 -12.336 3.022 1.00 84.06 214 ASN A O 1
ATOM 1671 N N . HIS A 1 215 ? -3.952 -12.593 4.479 1.00 77.00 215 HIS A N 1
ATOM 1672 C CA . HIS A 1 215 ? -5.003 -12.639 3.472 1.00 77.00 215 HIS A CA 1
ATOM 1673 C C . HIS A 1 215 ? -5.687 -11.270 3.393 1.00 77.00 215 HIS A C 1
ATOM 1675 O O . HIS A 1 215 ? -5.986 -10.675 4.436 1.00 77.00 215 HIS A O 1
ATOM 1681 N N . ILE A 1 216 ? -5.883 -10.766 2.171 1.00 68.38 216 ILE A N 1
ATOM 1682 C CA . ILE A 1 216 ? -6.534 -9.479 1.899 1.00 68.38 216 ILE A CA 1
ATOM 1683 C C . ILE A 1 216 ? -7.726 -9.727 0.972 1.00 68.38 216 ILE A C 1
ATOM 1685 O O . ILE A 1 216 ? -7.644 -9.624 -0.248 1.00 68.38 216 ILE A O 1
ATOM 1689 N N . THR A 1 217 ? -8.862 -10.072 1.561 1.00 75.81 217 THR A N 1
ATOM 1690 C CA . THR A 1 217 ? -10.180 -10.055 0.918 1.00 75.81 217 THR A CA 1
ATOM 1691 C C . THR A 1 217 ? -11.061 -8.995 1.568 1.00 75.81 217 THR A C 1
ATOM 1693 O O . THR A 1 217 ? -10.892 -8.635 2.733 1.00 75.81 217 THR A O 1
ATOM 1696 N N . TYR A 1 218 ? -12.046 -8.490 0.821 1.00 76.31 218 TYR A N 1
ATOM 1697 C CA . TYR A 1 218 ? -12.975 -7.445 1.269 1.00 76.31 218 TYR A CA 1
ATOM 1698 C C . TYR A 1 218 ? -13.630 -7.724 2.636 1.00 76.31 218 TYR A C 1
ATOM 1700 O O . TYR A 1 218 ? -13.870 -6.791 3.403 1.00 76.31 218 TYR A O 1
ATOM 1708 N N . PHE A 1 219 ? -13.877 -8.995 2.968 1.00 81.06 219 PHE A N 1
ATOM 1709 C CA . PHE A 1 219 ? -14.538 -9.411 4.209 1.00 81.06 219 PHE A CA 1
ATOM 1710 C C . PHE A 1 219 ? -13.588 -9.643 5.393 1.00 81.06 219 PHE A C 1
ATOM 1712 O O . PHE A 1 219 ? -14.057 -9.771 6.528 1.00 81.06 219 PHE A O 1
ATOM 1719 N N . ASP A 1 220 ? -12.270 -9.643 5.177 1.00 86.06 220 ASP A N 1
ATOM 1720 C CA . ASP A 1 220 ? -11.299 -10.031 6.208 1.00 86.06 220 ASP A CA 1
ATOM 1721 C C . ASP A 1 220 ? -11.314 -9.061 7.388 1.00 86.06 220 ASP A C 1
ATOM 1723 O O . ASP A 1 220 ? -11.259 -9.473 8.545 1.00 86.06 220 ASP A O 1
ATOM 1727 N N . HIS A 1 221 ? -11.526 -7.773 7.122 1.00 86.50 221 HIS A N 1
ATOM 1728 C CA . HIS A 1 221 ? -11.702 -6.756 8.156 1.00 86.50 221 HIS A CA 1
ATOM 1729 C C . HIS A 1 221 ? -12.854 -7.091 9.112 1.00 86.50 221 HIS A C 1
ATOM 1731 O O . HIS A 1 221 ? -12.722 -6.935 10.327 1.00 86.50 221 HIS A O 1
ATOM 1737 N N . ALA A 1 222 ? -13.976 -7.583 8.582 1.00 88.44 222 ALA A N 1
ATOM 1738 C CA . ALA A 1 222 ? -15.142 -7.944 9.379 1.00 88.44 222 ALA A CA 1
ATOM 1739 C C . ALA A 1 222 ? -14.866 -9.202 10.223 1.00 88.44 222 ALA A C 1
ATOM 1741 O O . ALA A 1 222 ? -15.182 -9.232 11.418 1.00 88.44 222 ALA A O 1
ATOM 1742 N N . LEU A 1 223 ? -14.189 -10.197 9.641 1.00 89.25 223 LEU A N 1
ATOM 1743 C CA . LEU A 1 223 ? -13.759 -11.408 10.343 1.00 89.25 223 LEU A CA 1
ATOM 1744 C C . LEU A 1 223 ? -12.781 -11.087 11.478 1.00 89.25 223 LEU A C 1
ATOM 1746 O O . LEU A 1 223 ? -13.000 -11.504 12.617 1.00 89.25 223 LEU A O 1
ATOM 1750 N N . ILE A 1 224 ? -11.759 -10.274 11.216 1.00 89.81 224 ILE A N 1
ATOM 1751 C CA . ILE A 1 224 ? -10.773 -9.848 12.217 1.00 89.81 224 ILE A CA 1
ATOM 1752 C C . ILE A 1 224 ? -11.457 -9.069 13.342 1.00 89.81 224 ILE A C 1
ATOM 1754 O O . ILE A 1 224 ? -11.264 -9.380 14.520 1.00 89.81 224 ILE A O 1
ATOM 1758 N N . LEU A 1 225 ? -12.322 -8.106 13.008 1.00 90.25 225 LEU A N 1
ATOM 1759 C CA . LEU A 1 225 ? -13.088 -7.358 14.006 1.00 90.25 225 LEU A CA 1
ATOM 1760 C C . LEU A 1 225 ? -13.928 -8.295 14.881 1.00 90.25 225 LEU A C 1
ATOM 1762 O O . LEU A 1 225 ? -13.935 -8.132 16.102 1.00 90.25 225 LEU A O 1
ATOM 1766 N N . SER A 1 226 ? -14.583 -9.303 14.299 1.00 89.88 226 SER A N 1
ATOM 1767 C CA . SER A 1 226 ? -15.377 -10.289 15.043 1.00 89.88 226 SER A CA 1
ATOM 1768 C C . SER A 1 226 ? -14.529 -11.208 15.942 1.00 89.88 226 SER A C 1
ATOM 1770 O O . SER A 1 226 ? -14.981 -11.589 17.030 1.00 89.88 226 SER A O 1
ATOM 1772 N N . ALA A 1 227 ? -13.273 -11.478 15.567 1.00 89.94 227 ALA A N 1
ATOM 1773 C CA . ALA A 1 227 ? -12.322 -12.258 16.357 1.00 89.94 227 ALA A CA 1
ATOM 1774 C C . ALA A 1 227 ? -11.753 -11.478 17.555 1.00 89.94 227 ALA A C 1
ATOM 1776 O O . ALA A 1 227 ? -11.536 -12.056 18.627 1.00 89.94 227 ALA A O 1
ATOM 1777 N N . LEU A 1 228 ? -11.518 -10.173 17.384 1.00 90.31 228 LEU A N 1
ATOM 1778 C CA . LEU A 1 228 ? -10.804 -9.340 18.351 1.00 90.31 228 LEU A CA 1
ATOM 1779 C C . LEU A 1 228 ? -11.620 -9.049 19.624 1.00 90.31 228 LEU A C 1
ATOM 1781 O O . LEU A 1 228 ? -12.833 -8.824 19.545 1.00 90.31 228 LEU A O 1
ATOM 1785 N N . PRO A 1 229 ? -10.972 -8.966 20.805 1.00 87.81 229 PRO A N 1
ATOM 1786 C CA . PRO A 1 229 ? -11.597 -8.478 22.032 1.00 87.81 229 PRO A CA 1
ATOM 1787 C C . PRO A 1 229 ? -12.176 -7.066 21.868 1.00 87.81 229 PRO A C 1
ATOM 1789 O O . PRO A 1 229 ? -11.611 -6.231 21.159 1.00 87.81 229 PRO A O 1
ATOM 1792 N N . GLY A 1 230 ? -13.258 -6.761 22.595 1.00 86.62 230 GLY A N 1
ATOM 1793 C CA . GLY A 1 230 ? -13.974 -5.481 22.486 1.00 86.62 230 GLY A CA 1
ATOM 1794 C C . GLY A 1 230 ? -13.091 -4.237 22.655 1.00 86.62 230 GLY A C 1
ATOM 1795 O O . GLY A 1 230 ? -13.327 -3.228 21.993 1.00 86.62 230 GLY A O 1
ATOM 1796 N N . ARG A 1 231 ? -12.036 -4.327 23.479 1.00 87.75 231 ARG A N 1
ATOM 1797 C CA . ARG A 1 231 ? -11.068 -3.238 23.696 1.00 87.75 231 ARG A CA 1
ATOM 1798 C C . ARG A 1 231 ? -10.321 -2.826 22.426 1.00 87.75 231 ARG A C 1
ATOM 1800 O O . ARG A 1 231 ? -10.174 -1.634 22.178 1.00 87.75 231 ARG A O 1
ATOM 1807 N N . PHE A 1 232 ? -9.907 -3.801 21.615 1.00 88.94 232 PHE A N 1
ATOM 1808 C CA . PHE A 1 232 ? -9.226 -3.555 20.345 1.00 88.94 232 PHE A CA 1
ATOM 1809 C C . PHE A 1 232 ? -10.248 -3.261 19.254 1.00 88.94 232 PHE A C 1
ATOM 1811 O O . PHE A 1 232 ? -10.145 -2.248 18.578 1.00 88.94 232 PHE A O 1
ATOM 1818 N N . ARG A 1 233 ? -11.311 -4.067 19.166 1.00 89.94 233 ARG A N 1
ATOM 1819 C CA . ARG A 1 233 ? -12.366 -3.943 18.149 1.00 89.94 233 ARG A CA 1
ATOM 1820 C C . ARG A 1 233 ? -12.943 -2.527 18.023 1.00 89.94 233 ARG A C 1
ATOM 1822 O O . ARG A 1 233 ? -13.180 -2.064 16.917 1.00 89.94 233 ARG A O 1
ATOM 1829 N N . ARG A 1 234 ? -13.180 -1.830 19.141 1.00 86.56 234 ARG A N 1
ATOM 1830 C CA . ARG A 1 234 ? -13.794 -0.484 19.138 1.00 86.56 234 ARG A CA 1
ATOM 1831 C C . ARG A 1 234 ? -12.826 0.635 18.748 1.00 86.56 234 ARG A C 1
ATOM 1833 O O . ARG A 1 234 ? -13.279 1.696 18.322 1.00 86.56 234 ARG A O 1
ATOM 1840 N N . ARG A 1 235 ? -11.522 0.411 18.932 1.00 85.44 235 ARG A N 1
ATOM 1841 C CA . ARG A 1 235 ? -10.446 1.390 18.706 1.00 85.44 235 ARG A CA 1
ATOM 1842 C C . ARG A 1 235 ? -9.593 1.069 17.477 1.00 85.44 235 ARG A C 1
ATOM 1844 O O . ARG A 1 235 ? -8.725 1.859 17.138 1.00 85.44 235 ARG A O 1
ATOM 1851 N N . LEU A 1 236 ? -9.846 -0.061 16.817 1.00 87.31 236 LEU A N 1
ATOM 1852 C CA . LEU A 1 236 ? -9.124 -0.472 15.625 1.00 87.31 236 LEU A CA 1
ATOM 1853 C C . LEU A 1 236 ? -9.416 0.511 14.487 1.00 87.31 236 LEU A C 1
ATOM 1855 O O . LEU A 1 236 ? -10.577 0.755 14.144 1.00 87.31 236 LEU A O 1
ATOM 1859 N N . ALA A 1 237 ? -8.352 1.057 13.913 1.00 84.38 237 ALA A N 1
ATOM 1860 C CA . ALA A 1 237 ? -8.390 1.692 12.611 1.00 84.38 237 ALA A CA 1
ATOM 1861 C C . ALA A 1 237 ? -7.960 0.646 11.584 1.00 84.38 237 ALA A C 1
ATOM 1863 O O . ALA A 1 237 ? -6.935 -0.011 11.748 1.00 84.38 237 ALA A O 1
ATOM 1864 N N . VAL A 1 238 ? -8.775 0.466 10.552 1.00 82.50 238 VAL A N 1
ATOM 1865 C CA . VAL A 1 238 ? -8.385 -0.333 9.396 1.00 82.50 238 VAL A CA 1
ATOM 1866 C C . VAL A 1 238 ? -7.562 0.580 8.501 1.00 82.50 238 VAL A C 1
ATOM 1868 O O . VAL A 1 238 ? -8.078 1.605 8.053 1.00 82.50 238 VAL A O 1
ATOM 1871 N N . ALA A 1 239 ? -6.304 0.217 8.261 1.00 74.69 239 ALA A N 1
ATOM 1872 C CA . ALA A 1 239 ? -5.512 0.815 7.197 1.00 74.69 239 ALA A CA 1
ATOM 1873 C C . ALA A 1 239 ? -6.145 0.383 5.867 1.00 74.69 239 ALA A C 1
ATOM 1875 O O . ALA A 1 239 ? -5.903 -0.713 5.374 1.00 74.69 239 ALA A O 1
ATOM 1876 N N . MET A 1 240 ? -7.081 1.191 5.368 1.00 68.19 240 MET A N 1
ATOM 1877 C CA . MET A 1 240 ? -7.722 0.964 4.078 1.00 68.19 240 MET A CA 1
ATOM 1878 C C . MET A 1 240 ? -6.907 1.678 2.999 1.00 68.19 240 MET A C 1
ATOM 1880 O O . MET A 1 240 ? -6.404 2.770 3.246 1.00 68.19 240 MET A O 1
ATOM 1884 N N . GLU A 1 241 ? -6.826 1.069 1.817 1.00 63.09 241 GLU A N 1
ATOM 1885 C CA . GLU A 1 241 ? -6.207 1.594 0.596 1.00 63.09 241 GLU A CA 1
ATOM 1886 C C . GLU A 1 241 ? -6.699 3.028 0.302 1.00 63.09 241 GLU A C 1
ATOM 1888 O O . GLU A 1 241 ? -7.773 3.239 -0.273 1.00 63.09 241 GLU A O 1
ATOM 1893 N N . GLY A 1 242 ? -5.943 4.032 0.765 1.00 62.16 242 GLY A N 1
ATOM 1894 C CA . GLY A 1 242 ? -6.307 5.452 0.674 1.00 62.16 242 GLY A CA 1
ATOM 1895 C C . GLY A 1 242 ? -6.546 5.898 -0.768 1.00 62.16 242 GLY A C 1
ATOM 1896 O O . GLY A 1 242 ? -7.429 6.717 -1.033 1.00 62.16 242 GLY A O 1
ATOM 1897 N N . GLU A 1 243 ? -5.852 5.262 -1.710 1.00 63.28 243 GLU A N 1
ATOM 1898 C CA . GLU A 1 243 ? -6.018 5.455 -3.148 1.00 63.28 243 GLU A CA 1
ATOM 1899 C C . GLU A 1 243 ? -7.418 5.085 -3.651 1.00 63.28 243 GLU A C 1
ATOM 1901 O O . GLU A 1 243 ? -7.997 5.796 -4.472 1.00 63.28 243 GLU A O 1
ATOM 1906 N N . ARG A 1 244 ? -8.027 4.022 -3.116 1.00 64.44 244 ARG A N 1
ATOM 1907 C CA . ARG A 1 244 ? -9.376 3.595 -3.512 1.00 64.44 244 ARG A CA 1
ATOM 1908 C C . ARG A 1 244 ? -10.437 4.592 -3.066 1.00 64.44 244 ARG A C 1
ATOM 1910 O O . ARG A 1 244 ? -11.344 4.936 -3.823 1.00 64.44 244 ARG A O 1
ATOM 1917 N N . LEU A 1 245 ? -10.301 5.094 -1.838 1.00 65.62 245 LEU A N 1
ATOM 1918 C CA . LEU A 1 245 ? -11.140 6.177 -1.317 1.00 65.62 245 LEU A CA 1
ATOM 1919 C C . LEU A 1 245 ? -10.990 7.451 -2.153 1.00 65.62 245 LEU A C 1
ATOM 1921 O O . LEU A 1 245 ? -11.984 8.148 -2.373 1.00 65.62 245 LEU A O 1
ATOM 1925 N N . ARG A 1 246 ? -9.774 7.745 -2.627 1.00 64.56 246 ARG A N 1
ATOM 1926 C CA . ARG A 1 246 ? -9.513 8.857 -3.542 1.00 64.56 246 ARG A CA 1
ATOM 1927 C C . ARG A 1 246 ? -10.224 8.646 -4.874 1.00 64.56 246 ARG A C 1
ATOM 1929 O O . ARG A 1 246 ? -10.945 9.544 -5.287 1.00 64.56 246 ARG A O 1
ATOM 1936 N N . TRP A 1 247 ? -10.108 7.469 -5.485 1.00 64.06 247 TRP A N 1
ATOM 1937 C CA . TRP A 1 247 ? -10.766 7.161 -6.758 1.00 64.06 247 TRP A CA 1
ATOM 1938 C C . TRP A 1 247 ? -12.296 7.293 -6.684 1.00 64.06 247 TRP A C 1
ATOM 1940 O O . TRP A 1 247 ? -12.911 7.837 -7.594 1.00 64.06 247 TRP A O 1
ATOM 1950 N N . TRP A 1 248 ? -12.932 6.897 -5.575 1.00 67.06 248 TRP A N 1
ATOM 1951 C CA . TRP A 1 248 ? -14.378 7.109 -5.388 1.00 67.06 248 TRP A CA 1
ATOM 1952 C C . TRP A 1 248 ? -14.784 8.572 -5.175 1.00 67.06 248 TRP A C 1
ATOM 1954 O O . TRP A 1 248 ? -15.918 8.940 -5.471 1.00 67.06 248 TRP A O 1
ATOM 1964 N N . ARG A 1 249 ? -13.894 9.407 -4.630 1.00 66.19 249 ARG A N 1
ATOM 1965 C CA . ARG A 1 249 ? -14.159 10.836 -4.379 1.00 66.19 249 ARG A CA 1
ATOM 1966 C C . ARG A 1 249 ? -13.789 11.730 -5.556 1.00 66.19 249 ARG A C 1
ATOM 1968 O O . ARG A 1 249 ? -14.374 12.795 -5.712 1.00 66.19 249 ARG A O 1
ATOM 1975 N N . GLN A 1 250 ? -12.802 11.307 -6.333 1.00 65.75 250 GLN A N 1
ATOM 1976 C CA . GLN A 1 250 ? -12.255 11.972 -7.506 1.00 65.75 250 GLN A CA 1
ATOM 1977 C C . GLN A 1 250 ? -12.093 10.915 -8.607 1.00 65.75 250 GLN A C 1
ATOM 1979 O O . GLN A 1 250 ? -10.968 10.483 -8.876 1.00 65.75 250 GLN A O 1
ATOM 1984 N N . PRO A 1 251 ? -13.200 10.435 -9.203 1.00 58.31 251 PRO A N 1
ATOM 1985 C CA . PRO A 1 251 ? -13.101 9.531 -10.338 1.00 58.31 251 PRO A CA 1
ATOM 1986 C C . PRO A 1 251 ? -12.317 10.231 -11.451 1.00 58.31 251 PRO A C 1
ATOM 1988 O O . PRO A 1 251 ? -12.503 11.428 -11.683 1.00 58.31 251 PRO A O 1
ATOM 1991 N N . ALA A 1 252 ? -11.411 9.504 -12.106 1.00 56.00 252 ALA A N 1
ATOM 1992 C CA . ALA A 1 252 ? -10.746 10.021 -13.295 1.00 56.00 252 ALA A CA 1
ATOM 1993 C C . ALA A 1 252 ? -11.825 10.369 -14.334 1.00 56.00 252 ALA A C 1
ATOM 1995 O O . ALA A 1 252 ? -12.699 9.538 -14.594 1.00 56.00 252 ALA A O 1
ATOM 1996 N N . ALA A 1 253 ? -11.795 11.610 -14.826 1.00 45.66 253 ALA A N 1
ATOM 1997 C CA . ALA A 1 253 ? -12.708 12.105 -15.853 1.00 45.66 253 ALA A CA 1
ATOM 1998 C C . ALA A 1 253 ? -12.568 11.318 -17.163 1.00 45.66 253 ALA A C 1
ATOM 2000 O O . ALA A 1 253 ? -11.428 10.899 -17.476 1.00 45.66 253 ALA A O 1
#

Radius of gyration: 27.89 Å; chains: 1; bounding box: 66×46×76 Å

Secondary structure (DSSP, 8-state):
-TT---HHHHHHHHHHS-GGG--------SSSS--B-TTS-B-HHHHHHHHHHHHHHHHHHHHHHHTT-----------HHHHHHHHHH-TT--------TT-BTTTTS---HHHHHHHHHHHHHHHT----HHHHHH--BHHHHHHHHHHTTS---STT----GGGGSTTHHHHHHHHIIIIIHHHHHHH-------TTHHHH--S------S---TTHHHHHHHHS-HHHHTTPPP---HHHHHHHHS---

Foldseek 3Di:
DQPDDCPVVLVVVQVVDDLVPRDQDDDDDPDPDADADPVRHHDVVVVVVVVVVVVVVVVVVVVVVVVVDDDDDDDDPDLVLQVLLCVLLDVPDDPDPPFDQQAFCCRRSVQDPVSLVVSQVSLCVVLVFHQDVVQSVVDGGNNSVSCSSVVRPPCPPPPPDPDPCVCVDPPNLVVVVCCLVVPLLVVCVVVDPDDDDDLVVVVPDDDDDDDDDPDDDPSVLSNVLNRHDPVCNSVDDDPDPVVVVVCVVCPDD

pLDDT: mean 71.65, std 15.77, range [29.48, 95.06]

Sequence (253 aa):
DPEADPSRSIERANRDLARHQHVRRWHVWPETDFPRTPTQKVRKRDILDALTAENSDAGVRARRARNGSDNGAGSTPSDPVASVVTSLTSPAGGEVAHLNPSAKLSTDLKLDSLGRVELLSALEDRYQIEIDEASFTAATTLGDIERIVRGGGEPEAASHYPYPAWTQRFPFTWLRLALLYAVVLPVTALLCWLRVRGKEHLRVLNGPALFVSNHITYFDHALILSALPGRFRRRLAVAMEGERLRWWRQPAA